Protein AF-A0A2S6F240-F1 (afdb_monomer)

Sequence (190 aa):
MEECEKKGVTESKSKNDDRAKIFTNCFATAAMTIDRLHGNTLDSVSVMQHLMESAEKIEKGNIKEIEQMLMTQAKALDYMFYETLNKLVGLEMIHHLQVFTDIALKAQNQSRKTLVALAELKHPKRTTFIKQQNNAVNQQVNNEDKPAIKNSEKNKKVANELLEQKESINIASEAIIHTNAKMEQHNERN

Mean predicted aligned error: 17.96 Å

Organism: Legionella pneumophila (NCBI:txid446)

Radius of gyration: 32.03 Å; Cα contacts (8 Å, |Δi|>4): 77; chains: 1; bounding box: 77×75×82 Å

Structure (mmCIF, N/CA/C/O backbone):
data_AF-A0A2S6F240-F1
#
_entry.id   AF-A0A2S6F240-F1
#
loop_
_atom_site.group_PDB
_atom_site.id
_atom_site.type_symbol
_atom_site.label_atom_id
_atom_site.label_alt_id
_atom_site.label_comp_id
_atom_site.label_asym_id
_atom_site.label_entity_id
_atom_site.label_seq_id
_atom_site.pdbx_PDB_ins_code
_atom_site.Cartn_x
_atom_site.Cartn_y
_atom_site.Cartn_z
_atom_site.occupancy
_atom_site.B_iso_or_equiv
_atom_site.auth_seq_id
_atom_site.auth_comp_id
_atom_site.auth_asym_id
_atom_site.auth_atom_id
_atom_site.pdbx_PDB_model_num
ATOM 1 N N . MET A 1 1 ? 36.138 14.548 38.090 1.00 56.38 1 MET A N 1
ATOM 2 C CA . MET A 1 1 ? 36.152 13.671 36.895 1.00 56.38 1 MET A CA 1
ATOM 3 C C . MET A 1 1 ? 35.004 12.668 36.915 1.00 56.38 1 MET A C 1
ATOM 5 O O . MET A 1 1 ? 34.332 12.552 35.903 1.00 56.38 1 MET A O 1
ATOM 9 N N . GLU A 1 2 ? 34.697 12.043 38.055 1.00 57.25 2 GLU A N 1
ATOM 10 C CA . GLU A 1 2 ? 33.656 11.001 38.178 1.00 57.25 2 GLU A CA 1
ATOM 11 C C . GLU A 1 2 ? 32.210 11.460 37.855 1.00 57.25 2 GLU A C 1
ATOM 13 O O . GLU A 1 2 ? 31.383 10.686 37.375 1.00 57.25 2 GL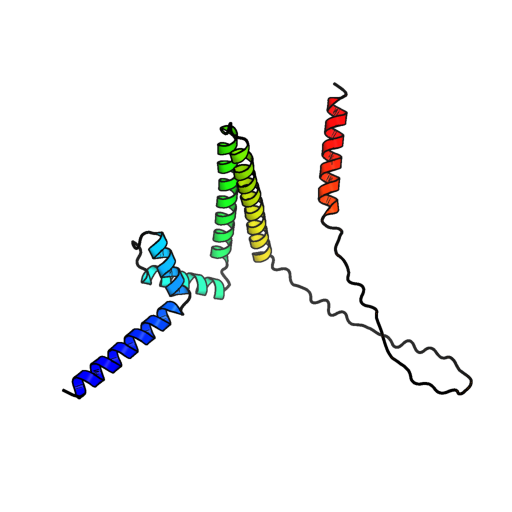U A O 1
ATOM 18 N N . GLU A 1 3 ? 31.891 12.743 38.053 1.00 54.00 3 GLU A N 1
ATOM 19 C CA . GLU A 1 3 ? 30.558 13.299 37.762 1.00 54.00 3 GLU A CA 1
ATOM 20 C C . GLU A 1 3 ? 30.336 13.607 36.264 1.00 54.00 3 GLU A C 1
ATOM 22 O O . GLU A 1 3 ? 29.207 13.535 35.776 1.00 54.00 3 GLU A O 1
ATOM 27 N N . CYS A 1 4 ? 31.410 13.876 35.505 1.00 52.28 4 CYS A N 1
ATOM 28 C CA . CYS A 1 4 ? 31.342 14.020 34.042 1.00 52.28 4 CYS A CA 1
ATOM 29 C C . CYS A 1 4 ? 31.107 12.670 33.350 1.00 52.28 4 CYS A C 1
ATOM 31 O O . CYS A 1 4 ? 30.332 12.601 32.398 1.00 52.28 4 CYS A O 1
ATOM 33 N N . GLU A 1 5 ? 31.719 11.588 33.841 1.00 56.03 5 GLU A N 1
ATOM 34 C CA . GLU A 1 5 ? 31.536 10.242 33.275 1.00 56.03 5 GLU A CA 1
ATOM 35 C C . GLU A 1 5 ? 30.123 9.698 33.522 1.00 56.03 5 GLU A C 1
ATOM 37 O O . GLU A 1 5 ? 29.496 9.170 32.602 1.00 56.03 5 GLU A O 1
ATOM 42 N N . LYS A 1 6 ? 29.554 9.901 34.721 1.00 57.16 6 LYS A N 1
ATOM 43 C CA . LYS A 1 6 ? 28.162 9.502 35.012 1.00 57.16 6 LYS A CA 1
ATOM 44 C C . LYS A 1 6 ? 27.137 10.262 34.161 1.00 57.16 6 LYS A C 1
ATOM 46 O O . LYS A 1 6 ? 26.148 9.663 33.729 1.00 57.16 6 LYS A O 1
ATOM 51 N N . LYS A 1 7 ? 27.376 11.546 33.863 1.00 57.25 7 LYS A N 1
ATOM 52 C CA . LYS A 1 7 ? 26.537 12.329 32.936 1.00 57.25 7 LYS A CA 1
ATOM 53 C C . LYS A 1 7 ? 26.644 11.815 3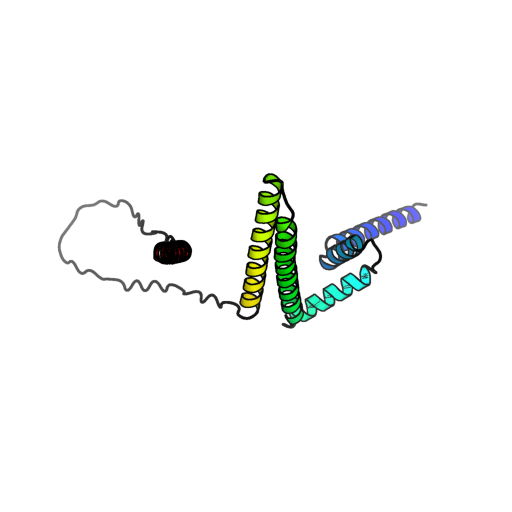1.493 1.00 57.25 7 LYS A C 1
ATOM 55 O O . LYS A 1 7 ? 25.620 11.593 30.859 1.00 57.25 7 LYS A O 1
ATOM 60 N N . GLY A 1 8 ? 27.847 11.496 31.007 1.00 57.59 8 GLY A N 1
ATOM 61 C CA . GLY A 1 8 ? 28.033 10.932 29.660 1.00 57.59 8 GLY A CA 1
ATOM 62 C C . GLY A 1 8 ? 27.387 9.548 29.457 1.00 57.59 8 GLY A C 1
ATOM 63 O O . GLY A 1 8 ? 26.817 9.257 28.400 1.00 57.59 8 GLY A O 1
ATOM 64 N N . VAL A 1 9 ? 27.408 8.693 30.483 1.00 63.88 9 VAL A N 1
ATOM 65 C CA . VAL A 1 9 ? 26.785 7.355 30.436 1.00 63.88 9 VAL A CA 1
ATOM 66 C C . VAL A 1 9 ? 25.253 7.425 30.502 1.00 63.88 9 VAL A C 1
ATOM 68 O O . VAL A 1 9 ? 24.566 6.663 29.825 1.00 63.88 9 VAL A O 1
ATOM 71 N N . THR A 1 10 ? 24.690 8.349 31.280 1.00 62.69 10 THR A N 1
ATOM 72 C CA . THR A 1 10 ? 23.228 8.523 31.369 1.00 62.69 10 THR A CA 1
ATOM 73 C C . THR A 1 10 ? 22.646 9.155 30.103 1.00 62.69 10 THR A C 1
ATOM 75 O O . THR A 1 10 ? 21.618 8.695 29.604 1.00 62.69 10 THR A O 1
ATOM 78 N N . GLU A 1 11 ? 23.343 10.124 29.511 1.00 62.84 11 GLU A N 1
ATOM 79 C CA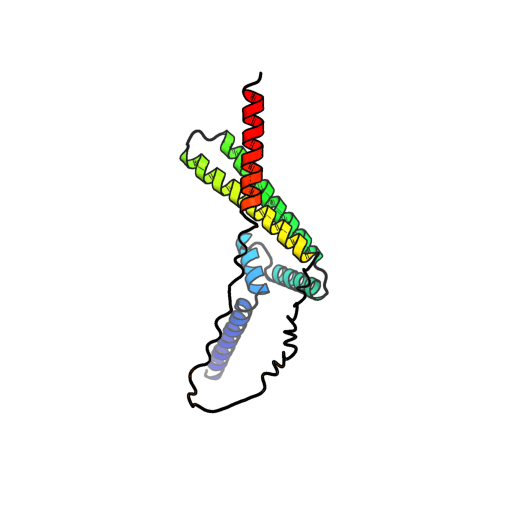 . GLU A 1 11 ? 22.917 10.785 28.276 1.00 62.84 11 GLU A CA 1
ATOM 80 C C . GLU A 1 11 ? 22.989 9.854 27.049 1.00 62.84 11 GLU A C 1
ATOM 82 O O . GLU A 1 11 ? 22.095 9.860 26.202 1.00 62.84 11 GLU A O 1
ATOM 87 N N . SER A 1 12 ? 24.008 8.990 26.963 1.00 63.72 12 SER A N 1
ATOM 88 C CA . SER A 1 12 ? 24.109 7.977 25.897 1.00 63.72 12 SER A CA 1
ATOM 89 C C . SER A 1 12 ? 23.046 6.880 26.014 1.00 63.72 12 SER A C 1
ATOM 91 O O . SER A 1 12 ? 22.496 6.441 25.002 1.00 63.72 12 SER A O 1
ATOM 93 N N . LYS A 1 13 ? 22.695 6.473 27.240 1.00 64.31 13 LYS A N 1
ATOM 94 C CA . LYS A 1 13 ? 21.626 5.497 27.484 1.00 64.31 13 LYS A CA 1
ATOM 95 C C . LYS A 1 13 ? 20.241 6.058 27.133 1.00 64.31 13 LYS A C 1
ATOM 97 O O . LYS A 1 13 ? 19.461 5.339 26.518 1.00 64.31 13 LYS A O 1
ATOM 102 N N . SER A 1 14 ? 19.976 7.335 27.430 1.00 66.06 14 SER A N 1
ATOM 103 C CA . SER A 1 14 ? 18.747 8.034 27.007 1.00 66.06 14 SER A CA 1
ATOM 104 C C . SER A 1 14 ? 18.634 8.113 25.484 1.00 66.06 14 SER A C 1
ATOM 106 O O . SER A 1 14 ? 17.627 7.704 24.921 1.00 66.06 14 SER A O 1
ATOM 108 N N . LYS A 1 15 ? 19.706 8.529 24.793 1.00 64.56 15 LYS A N 1
ATOM 109 C CA . LYS A 1 15 ? 19.734 8.615 23.320 1.00 64.56 15 LYS A CA 1
ATOM 110 C C . LYS A 1 15 ? 19.478 7.266 22.640 1.00 64.56 15 LYS A C 1
ATOM 112 O O . LYS A 1 15 ? 18.873 7.218 21.569 1.00 64.56 15 LYS A O 1
ATOM 117 N N . ASN A 1 16 ? 19.937 6.169 23.244 1.00 67.06 16 ASN A N 1
ATOM 118 C CA . ASN A 1 16 ? 19.683 4.821 22.738 1.00 67.06 16 ASN A CA 1
ATOM 119 C C . ASN A 1 16 ? 18.228 4.373 22.956 1.00 67.06 16 ASN A C 1
ATOM 121 O O . ASN A 1 16 ? 17.668 3.731 22.069 1.00 67.06 16 ASN A O 1
ATOM 125 N N . ASP A 1 17 ? 17.612 4.731 24.085 1.00 72.06 17 ASP A N 1
ATOM 126 C CA . ASP A 1 17 ? 16.192 4.463 24.359 1.00 72.06 17 ASP A CA 1
ATOM 127 C C . ASP A 1 17 ? 15.271 5.263 23.422 1.00 72.06 17 ASP A C 1
ATOM 129 O O . ASP A 1 17 ? 14.350 4.713 22.817 1.00 72.06 17 ASP A O 1
ATOM 133 N N . ASP A 1 18 ? 15.588 6.539 23.199 1.00 71.69 18 ASP A N 1
ATOM 134 C CA . ASP A 1 18 ? 14.860 7.397 22.260 1.00 71.69 18 ASP A CA 1
ATOM 135 C C . ASP A 1 18 ? 14.967 6.870 20.821 1.00 71.69 18 ASP A C 1
ATOM 137 O O . ASP A 1 18 ? 13.975 6.806 20.092 1.00 71.69 18 ASP A O 1
ATOM 141 N N . ARG A 1 19 ? 16.150 6.383 20.420 1.00 71.38 19 ARG A N 1
ATOM 142 C CA . ARG A 1 19 ? 16.326 5.685 19.137 1.00 71.38 19 ARG A CA 1
ATOM 143 C C . ARG A 1 19 ? 15.490 4.410 19.048 1.00 71.38 19 ARG A C 1
ATOM 145 O O . ARG A 1 19 ? 14.870 4.174 18.014 1.00 71.38 19 ARG A O 1
ATOM 152 N N . ALA A 1 20 ? 15.450 3.595 20.099 1.00 74.56 20 ALA A N 1
ATOM 153 C CA . ALA A 1 20 ? 14.654 2.369 20.108 1.00 74.56 20 ALA A CA 1
ATOM 154 C C . ALA A 1 20 ? 13.149 2.660 19.962 1.00 74.56 20 ALA A C 1
ATOM 156 O O . ALA A 1 20 ? 12.455 1.971 19.213 1.00 74.56 20 ALA A O 1
ATOM 157 N N . LYS A 1 21 ? 12.647 3.721 20.604 1.00 76.44 21 LYS A N 1
ATOM 158 C CA . LYS A 1 21 ? 11.256 4.186 20.456 1.00 76.44 21 LYS A CA 1
ATOM 159 C C . LYS A 1 21 ? 10.929 4.615 19.027 1.00 76.44 21 LYS A C 1
ATOM 161 O O . LYS A 1 21 ? 9.864 4.282 18.518 1.00 76.44 21 LYS A O 1
ATOM 166 N N . ILE A 1 22 ? 11.856 5.292 18.352 1.00 76.06 22 ILE A N 1
ATOM 167 C CA . ILE A 1 22 ? 11.693 5.689 16.947 1.00 76.06 22 ILE A CA 1
ATOM 168 C C . ILE A 1 22 ? 11.576 4.456 16.036 1.00 76.06 22 ILE A C 1
ATOM 170 O O . ILE A 1 22 ? 10.672 4.396 15.211 1.00 76.06 22 ILE A O 1
ATOM 174 N N . PHE A 1 23 ? 12.422 3.438 16.213 1.00 78.19 23 PHE A N 1
ATOM 175 C CA . PHE A 1 23 ? 12.359 2.216 15.393 1.00 78.19 23 PHE A CA 1
ATOM 176 C C . PHE A 1 23 ? 11.181 1.292 15.725 1.00 78.19 23 PHE A C 1
ATOM 178 O O . PHE A 1 23 ? 10.790 0.473 14.899 1.00 78.19 23 PHE A O 1
ATOM 185 N N . THR A 1 24 ? 10.619 1.391 16.929 1.00 84.25 24 THR A N 1
ATOM 186 C CA . THR A 1 24 ? 9.443 0.599 17.329 1.00 84.25 24 THR A CA 1
ATOM 187 C C . THR A 1 24 ? 8.124 1.291 16.991 1.00 84.25 24 THR A C 1
ATOM 189 O O . THR A 1 24 ? 7.091 0.630 16.904 1.00 84.25 24 THR A O 1
ATOM 192 N N . ASN A 1 25 ? 8.140 2.603 16.744 1.00 91.19 25 ASN A N 1
ATOM 193 C CA . ASN A 1 25 ? 6.975 3.340 16.281 1.00 91.19 25 ASN A CA 1
ATOM 194 C C . ASN A 1 25 ? 6.736 3.096 14.777 1.00 91.19 25 ASN A C 1
ATOM 196 O O . ASN A 1 25 ? 7.600 3.353 13.930 1.00 91.19 25 ASN A O 1
ATOM 200 N N . CYS A 1 26 ? 5.541 2.604 14.435 1.00 92.00 26 CYS A N 1
ATOM 201 C CA . CYS A 1 26 ? 5.183 2.263 13.057 1.00 92.00 26 CYS A CA 1
ATOM 202 C C . CYS A 1 26 ? 5.146 3.487 12.127 1.00 92.00 26 CYS A C 1
ATOM 204 O O . CYS A 1 26 ? 5.581 3.381 10.981 1.00 92.00 26 CYS A O 1
ATOM 206 N N . PHE A 1 27 ? 4.701 4.650 12.616 1.00 94.75 27 PHE A N 1
ATOM 207 C CA . PHE A 1 27 ? 4.651 5.887 11.835 1.00 94.75 27 PHE A CA 1
ATOM 208 C C . PHE A 1 27 ? 6.046 6.432 11.554 1.00 94.75 27 PHE A C 1
ATOM 210 O O . PHE A 1 27 ? 6.331 6.814 10.423 1.00 94.75 27 PHE A O 1
ATOM 217 N N . ALA A 1 28 ? 6.934 6.410 12.548 1.00 92.56 28 ALA A N 1
ATOM 218 C CA . ALA A 1 28 ? 8.318 6.833 12.369 1.00 92.56 28 ALA A CA 1
ATOM 219 C C . ALA A 1 28 ? 9.049 5.943 11.351 1.00 92.56 28 ALA A C 1
ATOM 221 O O . ALA A 1 28 ? 9.691 6.445 10.429 1.00 92.56 28 ALA A O 1
ATOM 222 N N . THR A 1 29 ? 8.889 4.621 11.457 1.00 93.75 29 THR A N 1
ATOM 223 C CA . THR A 1 29 ? 9.495 3.670 10.509 1.00 93.75 29 THR A CA 1
ATOM 224 C C . THR A 1 29 ? 8.940 3.846 9.091 1.00 93.75 29 THR A C 1
ATOM 226 O O . THR A 1 29 ? 9.700 3.827 8.117 1.00 93.75 29 THR A O 1
ATOM 229 N N . ALA A 1 30 ? 7.626 4.056 8.954 1.00 94.69 30 ALA A N 1
ATOM 230 C CA . ALA A 1 30 ? 6.995 4.335 7.666 1.00 94.69 30 ALA A CA 1
ATOM 231 C C . ALA A 1 30 ? 7.501 5.654 7.065 1.00 94.69 30 ALA A C 1
ATOM 233 O O . ALA A 1 30 ? 7.887 5.677 5.898 1.00 94.69 30 ALA A O 1
ATOM 234 N N . ALA A 1 31 ? 7.581 6.719 7.863 1.00 95.31 31 ALA A N 1
ATOM 235 C CA . ALA A 1 31 ? 8.067 8.021 7.426 1.00 95.31 31 ALA A CA 1
ATOM 236 C C . ALA A 1 31 ? 9.519 7.967 6.935 1.00 95.31 31 ALA A C 1
ATOM 238 O O . ALA A 1 31 ? 9.799 8.419 5.829 1.00 95.31 31 ALA A O 1
ATOM 239 N N . MET A 1 32 ? 10.413 7.320 7.691 1.00 93.19 32 MET A N 1
ATOM 240 C CA . MET A 1 32 ? 11.807 7.116 7.279 1.00 93.19 32 MET A CA 1
ATOM 241 C C . MET A 1 32 ? 11.921 6.303 5.987 1.00 93.19 32 MET A C 1
ATOM 243 O O . MET A 1 32 ? 12.784 6.563 5.152 1.00 93.19 32 MET A O 1
ATOM 247 N N . THR A 1 33 ? 11.057 5.302 5.809 1.00 94.06 33 THR A N 1
ATOM 248 C CA . THR A 1 33 ? 11.040 4.495 4.584 1.00 94.06 33 THR A CA 1
ATOM 249 C C . THR A 1 33 ? 10.559 5.319 3.392 1.00 94.06 33 THR A C 1
ATOM 251 O O . THR A 1 33 ? 11.170 5.2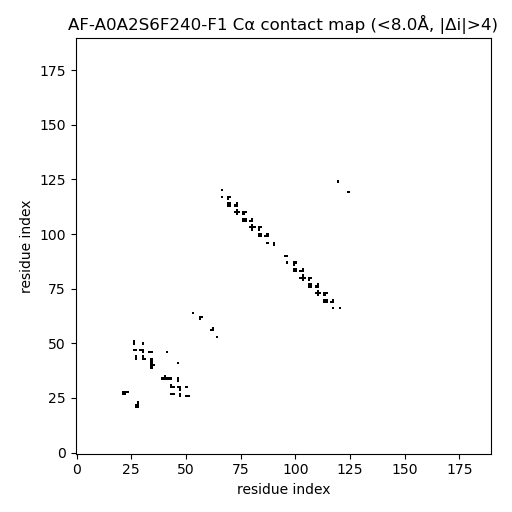54 2.328 1.00 94.06 33 THR A O 1
ATOM 254 N N . ILE A 1 34 ? 9.500 6.116 3.561 1.00 95.19 34 ILE A N 1
ATOM 255 C CA . ILE A 1 34 ? 8.975 7.012 2.523 1.00 95.19 34 ILE A CA 1
ATOM 256 C C . ILE A 1 34 ? 10.032 8.041 2.127 1.00 95.19 34 ILE A C 1
ATOM 258 O O . ILE A 1 34 ? 10.299 8.193 0.937 1.00 95.19 34 ILE A O 1
ATOM 262 N N . ASP A 1 35 ? 10.661 8.697 3.098 1.00 94.88 35 ASP A N 1
ATOM 263 C CA . ASP A 1 35 ? 11.737 9.658 2.858 1.00 94.88 35 ASP A CA 1
ATOM 264 C C . ASP A 1 35 ? 12.899 9.012 2.090 1.00 94.88 35 ASP A C 1
ATOM 266 O O . ASP A 1 35 ? 13.309 9.490 1.030 1.00 94.88 35 ASP A O 1
ATOM 270 N N . ARG A 1 36 ? 13.335 7.823 2.525 1.00 94.75 36 ARG A N 1
ATOM 271 C CA . ARG A 1 36 ? 14.372 7.051 1.832 1.00 94.75 36 ARG A CA 1
ATOM 272 C C . ARG A 1 36 ? 14.003 6.707 0.389 1.00 94.75 36 ARG A C 1
ATOM 274 O O . ARG A 1 36 ? 14.860 6.806 -0.487 1.00 94.75 36 ARG A O 1
ATOM 281 N N . LEU A 1 37 ? 12.760 6.302 0.125 1.00 94.31 37 LEU A N 1
ATOM 282 C CA . LEU A 1 37 ? 12.282 5.998 -1.231 1.00 94.31 37 LEU A CA 1
ATOM 283 C C . LEU A 1 37 ? 12.241 7.238 -2.137 1.00 94.31 37 LEU A C 1
ATOM 285 O O . LEU A 1 37 ? 12.351 7.096 -3.351 1.00 94.31 37 LEU A O 1
ATOM 289 N N . HIS A 1 38 ? 12.143 8.434 -1.555 1.00 93.69 38 HIS A N 1
ATOM 290 C CA . HIS A 1 38 ? 12.216 9.712 -2.268 1.00 93.69 38 HIS A CA 1
ATOM 291 C C . HIS A 1 38 ? 13.639 10.293 -2.329 1.00 93.69 38 HIS A C 1
ATOM 293 O O . HIS A 1 38 ? 13.826 11.405 -2.807 1.00 93.69 38 HIS A O 1
ATOM 299 N N . GLY A 1 39 ? 14.659 9.548 -1.889 1.00 94.44 39 GLY A N 1
ATOM 300 C CA . GLY A 1 39 ? 16.051 10.002 -1.929 1.00 94.44 39 GLY A CA 1
ATOM 301 C C . GLY A 1 39 ? 16.473 10.869 -0.738 1.00 94.44 39 GLY A C 1
ATOM 302 O O . GLY A 1 39 ? 17.423 11.635 -0.871 1.00 94.44 39 GLY A O 1
ATOM 303 N N . ASN A 1 40 ? 15.815 10.727 0.419 1.00 93.50 40 ASN A N 1
ATOM 304 C CA . ASN A 1 40 ? 16.056 11.496 1.650 1.00 93.50 40 ASN A CA 1
ATOM 305 C C . ASN A 1 40 ? 15.837 13.013 1.482 1.00 93.50 40 ASN A C 1
ATOM 307 O O . ASN A 1 40 ? 16.612 13.825 1.992 1.00 93.50 40 ASN A O 1
ATOM 311 N N . THR A 1 41 ? 14.837 13.402 0.688 1.00 93.69 41 THR A N 1
ATOM 312 C CA . THR A 1 41 ? 14.528 14.809 0.383 1.00 93.69 41 THR A CA 1
ATOM 313 C C . THR A 1 41 ? 13.329 15.348 1.159 1.00 93.69 41 THR A C 1
ATOM 315 O O . THR A 1 41 ? 12.969 16.512 0.984 1.00 93.69 41 THR A O 1
ATOM 318 N N . LEU A 1 42 ? 12.652 14.510 1.944 1.00 92.75 42 LEU A N 1
ATOM 319 C CA . LEU A 1 42 ? 11.440 14.863 2.672 1.00 92.75 42 LEU A CA 1
ATOM 320 C C . LEU A 1 42 ? 11.768 15.142 4.140 1.00 92.75 42 LEU A C 1
ATOM 322 O O . LEU A 1 42 ? 12.665 14.543 4.728 1.00 92.75 42 LEU A O 1
ATOM 326 N N . ASP A 1 43 ? 10.995 16.022 4.774 1.00 93.94 43 ASP A N 1
ATOM 327 C CA . ASP A 1 43 ? 11.040 16.124 6.229 1.00 93.94 43 ASP A CA 1
ATOM 328 C C . ASP A 1 43 ? 10.316 14.921 6.851 1.00 93.94 43 ASP A C 1
ATOM 330 O O . ASP A 1 43 ? 9.085 14.875 6.923 1.00 93.94 43 ASP A O 1
ATOM 334 N N . SER A 1 44 ? 11.096 13.938 7.304 1.00 90.88 44 SER A N 1
ATOM 335 C CA . SER A 1 44 ? 10.602 12.718 7.951 1.00 90.88 44 SER A CA 1
ATOM 336 C C . SER A 1 44 ? 9.663 12.999 9.137 1.00 90.88 44 SER A C 1
ATOM 338 O O . SER A 1 44 ? 8.738 12.221 9.375 1.00 90.88 44 SER A O 1
ATOM 340 N N . VAL A 1 45 ? 9.852 14.106 9.869 1.00 92.31 45 VAL A N 1
ATOM 341 C CA . VAL A 1 45 ? 8.970 14.467 10.994 1.00 92.31 45 VAL A CA 1
ATOM 342 C C . VAL A 1 45 ? 7.596 14.896 10.481 1.00 92.31 45 VAL A C 1
ATOM 344 O O . VAL A 1 45 ? 6.583 14.389 10.964 1.00 92.31 45 VAL A O 1
ATOM 347 N N . SER A 1 46 ? 7.550 15.751 9.456 1.00 94.81 46 SER A N 1
ATOM 348 C CA . SER A 1 46 ? 6.299 16.135 8.787 1.00 94.81 46 SER A CA 1
ATOM 349 C C . SER A 1 46 ? 5.573 14.935 8.174 1.00 94.81 46 SER A C 1
ATOM 351 O O . SER A 1 46 ? 4.359 14.803 8.325 1.00 94.81 46 SER A O 1
ATOM 353 N N . VAL A 1 47 ? 6.299 14.012 7.529 1.00 95.50 47 VAL A N 1
ATOM 354 C CA . VAL A 1 47 ? 5.697 12.783 6.977 1.00 95.50 47 VAL A CA 1
ATOM 355 C C . VAL A 1 47 ? 5.065 11.943 8.089 1.00 95.50 47 VAL A C 1
ATOM 357 O O . VAL A 1 47 ? 3.921 11.512 7.957 1.00 95.50 47 VAL A O 1
ATOM 360 N N . MET A 1 48 ? 5.774 11.738 9.202 1.00 95.06 48 MET A N 1
ATOM 361 C CA . MET A 1 48 ? 5.246 11.007 10.356 1.00 95.06 48 MET A CA 1
ATOM 362 C C . MET A 1 48 ? 3.973 11.662 10.909 1.00 95.06 48 MET A C 1
ATOM 364 O O . MET A 1 48 ? 2.996 10.960 11.170 1.00 95.06 48 MET A O 1
ATOM 368 N N . GLN A 1 49 ? 3.963 12.992 11.037 1.00 95.38 49 GLN A N 1
ATOM 369 C CA . GLN A 1 49 ? 2.809 13.749 11.519 1.00 95.38 49 GLN A CA 1
ATOM 370 C C . GLN A 1 49 ? 1.585 13.560 10.608 1.00 95.38 49 GLN A C 1
ATOM 372 O O . GLN A 1 49 ? 0.496 13.263 11.095 1.00 95.38 49 GLN A O 1
ATOM 377 N N . HIS A 1 50 ? 1.759 13.633 9.287 1.00 96.06 50 HIS A N 1
ATOM 378 C CA . HIS A 1 50 ? 0.664 13.389 8.343 1.00 96.06 50 HIS A CA 1
ATOM 379 C C . HIS A 1 50 ? 0.128 11.953 8.394 1.00 96.06 50 HIS A C 1
ATOM 381 O O . HIS A 1 50 ? -1.080 11.742 8.272 1.00 96.06 50 HIS A O 1
ATOM 387 N N . LEU A 1 51 ? 0.995 10.957 8.612 1.00 95.50 51 LEU A N 1
ATOM 388 C CA . LEU A 1 51 ? 0.557 9.571 8.795 1.00 95.50 51 LEU A CA 1
ATOM 389 C C . LEU A 1 51 ? -0.257 9.393 10.087 1.00 95.50 51 LEU A C 1
ATOM 391 O O . LEU A 1 51 ? -1.257 8.675 10.080 1.00 95.50 51 LEU A O 1
ATOM 395 N N . MET A 1 52 ? 0.133 10.064 11.175 1.00 95.25 52 MET A N 1
ATOM 396 C CA . MET A 1 52 ? -0.638 10.079 12.423 1.00 95.25 52 MET A CA 1
ATOM 397 C C . MET A 1 52 ? -2.012 10.734 12.227 1.00 95.25 52 MET A C 1
ATOM 399 O O . MET A 1 52 ? -3.026 10.158 12.611 1.00 95.25 52 MET A O 1
ATOM 403 N N . GLU A 1 53 ? -2.072 11.884 11.551 1.00 95.81 53 GLU A N 1
ATOM 404 C CA . GLU A 1 53 ? -3.332 12.571 11.231 1.00 95.81 53 GLU A CA 1
ATOM 405 C C . GLU A 1 53 ? -4.269 11.717 10.365 1.00 95.81 53 GLU A C 1
ATOM 407 O O . GLU A 1 53 ? -5.488 11.733 10.552 1.00 95.81 53 GLU A O 1
ATOM 412 N N . SER A 1 54 ? -3.715 10.974 9.404 1.00 94.88 54 SER A N 1
ATOM 413 C CA . SER A 1 54 ? -4.461 10.010 8.589 1.00 94.88 54 SER A CA 1
ATOM 414 C C . SER A 1 54 ? -5.040 8.882 9.451 1.00 94.88 54 SER A C 1
ATOM 416 O O . SER A 1 54 ? -6.242 8.603 9.393 1.00 94.88 54 SER A O 1
ATOM 418 N N . ALA A 1 55 ? -4.228 8.298 10.338 1.00 94.81 55 ALA A N 1
ATOM 419 C CA . ALA A 1 55 ? -4.673 7.256 11.260 1.00 94.81 55 ALA A CA 1
ATOM 420 C C . ALA A 1 55 ? -5.782 7.740 12.208 1.00 94.81 55 ALA A C 1
ATOM 422 O O . ALA A 1 55 ? -6.777 7.039 12.391 1.00 94.81 55 ALA A O 1
ATOM 423 N N . GLU A 1 56 ? -5.679 8.961 12.737 1.00 96.25 56 GLU A N 1
ATOM 424 C CA . GLU A 1 56 ? -6.734 9.553 13.567 1.00 96.25 56 GLU A CA 1
ATOM 425 C C . GLU A 1 56 ? -8.057 9.733 12.808 1.00 96.25 56 GLU A C 1
ATOM 427 O O . GLU A 1 56 ? -9.136 9.557 13.378 1.00 96.25 56 GLU A O 1
ATOM 432 N N . LYS A 1 57 ? -8.014 10.108 11.521 1.00 95.00 57 LYS A N 1
ATOM 433 C CA . LYS A 1 57 ? -9.230 10.215 10.692 1.00 95.00 57 LYS A CA 1
ATOM 434 C C . LYS A 1 57 ? -9.899 8.852 10.539 1.00 95.00 57 LYS A C 1
ATOM 436 O O . LYS A 1 57 ? -11.124 8.772 10.644 1.00 95.00 57 LYS A O 1
ATOM 441 N N . ILE A 1 58 ? -9.107 7.803 10.331 1.00 93.75 58 ILE A N 1
ATOM 442 C CA . ILE A 1 58 ? -9.593 6.424 10.215 1.00 93.75 58 ILE A CA 1
ATOM 443 C C . ILE A 1 58 ? -10.215 5.965 11.537 1.00 93.75 58 ILE A C 1
ATOM 445 O O . ILE A 1 58 ? -11.311 5.407 11.524 1.00 93.75 58 ILE A O 1
ATOM 449 N N . GLU A 1 59 ? -9.578 6.258 12.674 1.00 93.06 59 GLU A N 1
ATOM 450 C CA . GLU A 1 59 ? -10.120 5.964 14.009 1.00 93.06 59 GLU A CA 1
ATOM 451 C C . GLU A 1 59 ? -11.472 6.659 14.244 1.00 93.06 59 GLU A C 1
ATOM 453 O O . GLU A 1 59 ? -12.404 6.063 14.781 1.00 93.06 59 GLU A O 1
ATOM 458 N N . LYS A 1 60 ? -11.627 7.890 13.739 1.00 95.19 60 LYS A N 1
ATOM 459 C CA . LYS A 1 60 ? -12.890 8.654 13.753 1.00 95.19 60 LYS A CA 1
ATOM 460 C C . LYS A 1 60 ? -13.924 8.156 12.724 1.00 95.19 60 LYS A C 1
ATOM 462 O O . LYS A 1 60 ? -14.976 8.774 12.567 1.00 95.19 60 LYS A O 1
ATOM 467 N N . GLY A 1 61 ? -13.646 7.062 12.011 1.00 92.50 61 GLY A N 1
ATOM 468 C CA . GLY A 1 61 ? -14.542 6.440 11.032 1.00 92.50 61 GLY A CA 1
ATOM 469 C C . GLY A 1 61 ? -14.485 7.040 9.623 1.00 92.50 61 GLY A C 1
ATOM 470 O O . GLY A 1 61 ? -15.255 6.632 8.754 1.00 92.50 61 GLY A O 1
ATOM 471 N N . ASN A 1 62 ? -13.583 7.989 9.355 1.00 94.44 62 ASN A N 1
ATOM 472 C CA . ASN A 1 62 ? -13.386 8.531 8.014 1.00 94.44 62 ASN A CA 1
ATOM 473 C C . ASN A 1 62 ? -12.420 7.647 7.214 1.00 94.44 62 ASN A C 1
ATOM 475 O O . ASN A 1 62 ? -11.204 7.804 7.274 1.00 94.44 62 ASN A O 1
ATOM 479 N N . ILE A 1 63 ? -12.989 6.744 6.418 1.00 94.12 63 ILE A N 1
ATOM 480 C CA . ILE A 1 63 ? -12.246 5.805 5.565 1.00 94.12 63 ILE A CA 1
ATOM 481 C C . ILE A 1 63 ? -11.995 6.322 4.141 1.00 94.12 63 ILE A C 1
ATOM 483 O O . ILE A 1 63 ? -11.470 5.583 3.310 1.00 94.12 63 ILE A O 1
ATOM 487 N N . LYS A 1 64 ? -12.351 7.577 3.835 1.00 95.38 64 LYS A N 1
ATOM 488 C CA . LYS A 1 64 ? -12.285 8.128 2.470 1.00 95.38 64 LYS A CA 1
ATOM 489 C C . LYS A 1 64 ? -10.879 8.051 1.874 1.00 95.38 64 LYS A C 1
ATOM 491 O O . LYS A 1 64 ? -10.724 7.770 0.690 1.00 95.38 64 LYS A O 1
ATOM 496 N N . GLU A 1 65 ? -9.862 8.279 2.698 1.00 94.56 65 GLU A N 1
ATOM 497 C CA . GLU A 1 65 ? -8.463 8.185 2.279 1.00 94.56 65 GLU A CA 1
ATOM 498 C C . GLU A 1 65 ? -8.090 6.753 1.861 1.00 94.56 65 GLU A C 1
ATOM 500 O O . GLU A 1 65 ? -7.477 6.557 0.814 1.00 94.56 65 GLU A O 1
ATOM 505 N N . ILE A 1 66 ? -8.556 5.741 2.603 1.00 95.50 66 ILE A N 1
ATOM 506 C CA . ILE A 1 66 ? -8.363 4.324 2.258 1.00 95.50 66 ILE A CA 1
ATOM 507 C C . ILE A 1 66 ? -9.115 3.984 0.963 1.00 95.50 66 ILE A C 1
ATOM 509 O O . ILE A 1 66 ? -8.566 3.304 0.097 1.00 95.50 66 ILE A O 1
ATOM 513 N N . GLU A 1 67 ? -10.346 4.480 0.791 1.00 95.88 67 GLU A N 1
ATOM 514 C CA . GLU A 1 67 ? -11.115 4.276 -0.444 1.00 95.88 67 GLU A CA 1
ATOM 515 C C . GLU A 1 67 ? -10.373 4.829 -1.671 1.00 95.88 67 GLU A C 1
ATOM 517 O O . GLU A 1 67 ? -10.257 4.159 -2.700 1.00 95.88 67 GLU A O 1
ATOM 522 N N . GLN A 1 68 ? -9.843 6.049 -1.550 1.00 96.81 68 GLN A N 1
ATOM 523 C CA . GLN A 1 68 ? -9.069 6.712 -2.598 1.00 96.81 68 GLN A CA 1
ATOM 524 C C . GLN A 1 68 ? -7.748 5.984 -2.872 1.00 96.81 68 GLN A C 1
ATOM 526 O O . GLN A 1 68 ? -7.379 5.796 -4.036 1.00 96.81 68 GLN A O 1
ATOM 531 N N . MET A 1 69 ? -7.063 5.516 -1.828 1.00 97.06 69 MET A N 1
ATOM 532 C CA . MET A 1 69 ? -5.840 4.723 -1.951 1.00 97.06 69 MET A CA 1
ATOM 533 C C . MET A 1 69 ? -6.101 3.415 -2.710 1.00 97.06 69 MET A C 1
ATOM 535 O O . MET A 1 69 ? -5.415 3.127 -3.688 1.00 97.06 69 MET A O 1
ATOM 539 N N . LEU A 1 70 ? -7.116 2.637 -2.325 1.00 97.62 70 LEU A N 1
ATOM 540 C CA . LEU A 1 70 ? -7.429 1.373 -3.000 1.00 97.62 70 LEU A CA 1
ATOM 541 C C . LEU A 1 70 ? -7.865 1.598 -4.455 1.00 97.62 70 LEU A C 1
ATOM 543 O O . LEU A 1 70 ? -7.445 0.861 -5.346 1.00 97.62 70 LEU A O 1
ATOM 547 N N . MET A 1 71 ? -8.650 2.645 -4.726 1.00 98.00 71 MET A N 1
ATOM 548 C CA . MET A 1 71 ? -9.036 3.004 -6.095 1.00 98.00 71 MET A CA 1
ATOM 549 C C . MET A 1 71 ? -7.819 3.354 -6.964 1.00 98.00 71 MET A C 1
ATOM 551 O O . MET A 1 71 ? -7.688 2.859 -8.085 1.00 98.00 71 MET A O 1
ATOM 555 N N . THR A 1 72 ? -6.907 4.186 -6.455 1.00 97.88 72 THR A N 1
ATOM 556 C CA . THR A 1 72 ? -5.700 4.588 -7.196 1.00 97.88 72 THR A CA 1
ATOM 557 C C . THR A 1 72 ? -4.737 3.418 -7.404 1.00 97.88 72 THR A C 1
ATOM 559 O O . THR A 1 72 ? -4.220 3.254 -8.508 1.00 97.88 72 THR A O 1
ATOM 562 N N . GLN A 1 73 ? -4.569 2.535 -6.414 1.00 97.94 73 GLN A N 1
ATOM 563 C CA . GLN A 1 73 ? -3.796 1.295 -6.555 1.00 97.94 73 GLN A CA 1
ATOM 564 C C . GLN A 1 73 ? -4.398 0.349 -7.603 1.00 97.94 73 GLN A C 1
ATOM 566 O O . GLN A 1 73 ? -3.672 -0.167 -8.454 1.00 97.94 73 GLN A O 1
ATOM 571 N N . ALA A 1 74 ? -5.721 0.149 -7.591 1.00 98.00 74 ALA A N 1
ATOM 572 C CA . ALA A 1 74 ? -6.404 -0.666 -8.595 1.00 98.00 74 ALA A CA 1
ATOM 573 C C . ALA A 1 74 ? -6.193 -0.109 -10.011 1.00 98.00 74 ALA A C 1
ATOM 575 O O . ALA A 1 74 ? -5.936 -0.875 -10.942 1.00 98.00 74 ALA A O 1
ATOM 576 N N . LYS A 1 75 ? -6.237 1.222 -10.163 1.00 97.88 75 LYS A N 1
ATOM 577 C CA . LYS A 1 75 ? -5.960 1.902 -11.433 1.00 97.88 75 LYS A CA 1
ATOM 578 C C . LYS A 1 75 ? -4.505 1.809 -11.879 1.00 97.88 75 LYS A C 1
ATOM 580 O O . LYS A 1 75 ? -4.269 1.598 -13.063 1.00 97.88 75 LYS A O 1
ATOM 585 N N . ALA A 1 76 ? -3.542 1.909 -10.968 1.00 98.06 76 ALA A N 1
ATOM 586 C CA . ALA A 1 76 ? -2.132 1.723 -11.303 1.00 98.06 76 ALA A CA 1
ATOM 587 C C . ALA A 1 76 ? -1.848 0.294 -11.802 1.00 98.06 76 ALA A C 1
ATOM 589 O O . ALA A 1 76 ? -1.121 0.110 -12.775 1.00 98.06 76 ALA A O 1
ATOM 590 N N . LEU A 1 77 ? -2.467 -0.716 -11.181 1.00 98.00 77 LEU A N 1
ATOM 591 C CA . LEU A 1 77 ? -2.360 -2.116 -11.607 1.00 98.00 77 LEU A CA 1
ATOM 592 C C . LEU A 1 77 ? -3.046 -2.374 -12.960 1.00 98.00 77 LEU A C 1
ATOM 594 O O . LEU A 1 77 ? -2.507 -3.104 -13.787 1.00 98.00 77 LEU A O 1
ATOM 598 N N . ASP A 1 78 ? -4.202 -1.752 -13.202 1.00 96.81 78 ASP A N 1
ATOM 599 C CA . ASP A 1 78 ? -4.894 -1.783 -14.501 1.00 96.81 78 ASP A CA 1
ATOM 600 C C . ASP A 1 78 ? -4.024 -1.150 -15.601 1.00 96.81 78 ASP A C 1
ATOM 602 O O . ASP A 1 78 ? -3.811 -1.733 -16.661 1.00 96.81 78 ASP A O 1
ATOM 606 N N . TYR A 1 79 ? -3.404 -0.003 -15.313 1.00 97.06 79 TYR A N 1
ATOM 607 C CA . TYR A 1 79 ? -2.439 0.619 -16.217 1.00 97.06 79 TYR A CA 1
ATOM 608 C C . TYR A 1 79 ? -1.219 -0.277 -16.473 1.00 97.06 79 TYR A C 1
ATOM 610 O O . TYR A 1 79 ? -0.816 -0.447 -17.619 1.00 97.06 79 TYR A O 1
ATOM 618 N N . MET A 1 80 ? -0.658 -0.902 -15.433 1.00 96.12 80 MET A N 1
ATOM 619 C CA . MET A 1 80 ? 0.463 -1.837 -15.568 1.00 96.12 80 MET A CA 1
ATOM 620 C C . MET A 1 80 ? 0.115 -3.022 -16.480 1.00 96.12 80 MET A C 1
ATOM 622 O O . MET A 1 80 ? 0.971 -3.470 -17.244 1.00 96.12 80 MET A O 1
ATOM 626 N N . PHE A 1 81 ? -1.128 -3.510 -16.440 1.00 96.00 81 PHE A N 1
ATOM 627 C CA . PHE A 1 81 ? -1.619 -4.526 -17.369 1.00 96.00 81 PHE A CA 1
ATOM 628 C C . PHE A 1 81 ? -1.578 -4.029 -18.822 1.00 96.00 81 PHE A C 1
ATOM 630 O O . PHE A 1 81 ? -0.936 -4.675 -19.652 1.00 96.00 81 PHE A O 1
ATOM 637 N N . TYR A 1 82 ? -2.178 -2.871 -19.122 1.00 94.88 82 TYR A N 1
ATOM 638 C CA . TYR A 1 82 ? -2.168 -2.306 -20.480 1.00 94.88 82 TYR A CA 1
ATOM 639 C C . TYR A 1 82 ? -0.757 -2.001 -20.982 1.00 94.88 82 TYR A C 1
ATOM 641 O O . TYR A 1 82 ? -0.408 -2.352 -22.106 1.00 94.88 82 TYR A O 1
ATOM 649 N N . GLU A 1 83 ? 0.080 -1.407 -20.137 1.00 93.94 83 GLU A N 1
ATOM 650 C CA . GLU A 1 83 ? 1.475 -1.103 -20.454 1.00 93.94 83 GLU A CA 1
ATOM 651 C C . GLU A 1 83 ? 2.275 -2.375 -20.764 1.00 93.94 83 GLU A C 1
ATOM 653 O O . GLU A 1 83 ? 3.128 -2.392 -21.652 1.00 93.94 83 GLU A O 1
ATOM 658 N N . THR A 1 84 ? 1.983 -3.470 -20.059 1.00 92.75 84 THR A N 1
ATOM 659 C CA . THR A 1 84 ? 2.610 -4.762 -20.332 1.00 92.75 84 THR A CA 1
ATOM 660 C C . THR A 1 84 ? 2.124 -5.342 -21.659 1.00 92.75 84 THR A C 1
ATOM 662 O O . THR A 1 84 ? 2.953 -5.752 -22.465 1.00 92.75 84 THR A O 1
ATOM 665 N N . LEU A 1 85 ? 0.816 -5.310 -21.942 1.00 91.38 85 LEU A N 1
ATOM 666 C CA . LEU A 1 85 ? 0.268 -5.749 -23.232 1.00 91.38 85 LEU A CA 1
ATOM 667 C C . LEU A 1 85 ? 0.828 -4.954 -24.415 1.00 91.38 85 LEU A C 1
ATOM 669 O O . LEU A 1 85 ? 1.176 -5.547 -25.432 1.00 91.38 85 LEU A O 1
ATOM 673 N N . ASN A 1 86 ? 0.984 -3.638 -24.273 1.00 90.12 86 ASN A N 1
ATOM 674 C CA . ASN A 1 86 ? 1.599 -2.801 -25.303 1.00 90.12 86 ASN A CA 1
ATOM 675 C C . ASN A 1 86 ? 3.035 -3.244 -25.608 1.00 90.12 86 ASN A C 1
ATOM 677 O O . ASN A 1 86 ? 3.439 -3.280 -26.768 1.00 90.12 86 ASN A O 1
ATOM 681 N N . LYS A 1 87 ? 3.796 -3.644 -24.581 1.00 88.50 87 LYS A N 1
ATOM 682 C CA . LYS A 1 87 ? 5.145 -4.197 -24.757 1.00 88.50 87 LYS A CA 1
ATOM 683 C C . LYS A 1 87 ? 5.133 -5.556 -25.453 1.00 88.50 87 LYS A C 1
ATOM 685 O O . LYS A 1 87 ? 6.045 -5.808 -26.232 1.00 88.50 87 LYS A O 1
ATOM 690 N N . LEU A 1 88 ? 4.118 -6.401 -25.229 1.00 86.69 88 LEU A N 1
ATOM 691 C CA . LEU A 1 88 ? 4.007 -7.708 -25.896 1.00 86.69 88 LEU A CA 1
ATOM 692 C C . LEU A 1 88 ? 3.926 -7.595 -27.420 1.00 86.69 88 LEU A C 1
ATOM 694 O O . LEU A 1 88 ? 4.512 -8.427 -28.105 1.00 86.69 88 LEU A O 1
ATOM 698 N N . VAL A 1 89 ? 3.222 -6.586 -27.945 1.00 82.38 89 VAL A N 1
ATOM 699 C CA . VAL A 1 89 ? 2.993 -6.421 -29.395 1.00 82.38 89 VAL A CA 1
ATOM 700 C C . VAL A 1 89 ? 4.308 -6.277 -30.180 1.00 82.38 89 VAL A C 1
ATOM 702 O O . VAL A 1 89 ? 4.345 -6.593 -31.365 1.00 82.38 89 VAL A O 1
ATOM 705 N N . GLY A 1 90 ? 5.397 -5.852 -29.527 1.00 79.12 90 GLY A N 1
ATOM 706 C CA . GLY A 1 90 ? 6.721 -5.691 -30.137 1.00 79.12 90 GLY A CA 1
ATOM 707 C C . GLY A 1 90 ? 7.734 -6.803 -29.837 1.00 79.12 90 GLY A C 1
ATOM 708 O O . GLY A 1 90 ? 8.912 -6.620 -30.135 1.00 79.12 90 GLY A O 1
ATOM 709 N N . LEU A 1 91 ? 7.339 -7.916 -29.205 1.00 83.19 91 LEU A N 1
ATOM 710 C CA . LEU A 1 91 ? 8.275 -8.983 -28.828 1.00 83.19 91 LEU A CA 1
ATOM 711 C C . LEU A 1 91 ? 8.341 -10.094 -29.879 1.00 83.19 91 LEU A C 1
ATOM 713 O O . LEU A 1 91 ? 7.368 -10.803 -30.112 1.00 83.19 91 LEU A O 1
ATOM 717 N N . GLU A 1 92 ? 9.535 -10.318 -30.424 1.00 73.12 92 GLU A N 1
ATOM 718 C CA . GLU A 1 92 ? 9.818 -11.431 -31.346 1.00 73.12 92 GLU A CA 1
ATOM 719 C C . GLU A 1 92 ? 10.279 -12.707 -30.612 1.00 73.12 92 GLU A C 1
ATOM 721 O O . GLU A 1 92 ? 10.209 -13.814 -31.144 1.00 73.12 92 GLU A O 1
ATOM 726 N N . MET A 1 93 ? 10.735 -12.579 -29.360 1.00 74.56 93 MET A N 1
ATOM 727 C CA . MET A 1 93 ? 11.258 -13.695 -28.566 1.00 74.56 93 MET A CA 1
ATOM 728 C C . MET A 1 93 ? 10.196 -14.323 -27.649 1.00 74.56 93 MET A C 1
ATOM 730 O O . MET A 1 93 ? 9.713 -13.692 -26.705 1.00 74.56 93 MET A O 1
ATOM 734 N N . ILE A 1 94 ? 9.9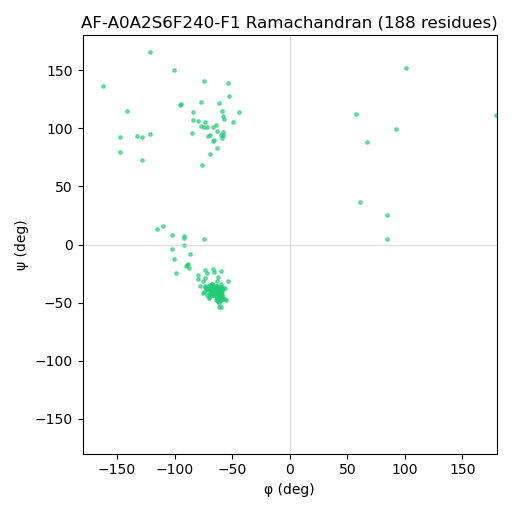35 -15.620 -27.848 1.00 74.94 94 ILE A N 1
ATOM 735 C CA . ILE A 1 94 ? 8.923 -16.418 -27.123 1.00 74.94 94 ILE A CA 1
ATOM 736 C C . ILE A 1 94 ? 9.115 -16.395 -25.594 1.00 74.94 94 ILE A C 1
ATOM 738 O O . ILE A 1 94 ? 8.140 -16.333 -24.848 1.00 74.94 94 ILE A O 1
ATOM 742 N N . HIS A 1 95 ? 10.355 -16.407 -25.095 1.00 77.88 95 HIS A N 1
ATOM 743 C CA . HIS A 1 95 ? 10.610 -16.397 -23.647 1.00 77.88 95 HIS A CA 1
ATOM 744 C C . HIS A 1 95 ? 10.127 -15.099 -22.973 1.00 77.88 95 HIS A C 1
ATOM 746 O O . HIS A 1 95 ? 9.543 -15.127 -21.890 1.00 77.88 95 HIS A O 1
ATOM 752 N N . HIS A 1 96 ? 10.319 -13.949 -23.624 1.00 80.88 96 HIS A N 1
ATOM 753 C CA . HIS A 1 96 ? 9.841 -12.673 -23.091 1.00 80.88 96 HIS A CA 1
ATOM 754 C C . HIS A 1 96 ? 8.314 -12.599 -23.133 1.00 80.88 96 HIS A C 1
ATOM 756 O O . HIS A 1 96 ? 7.709 -12.085 -22.194 1.00 80.88 96 HIS A O 1
ATOM 762 N N . LEU A 1 97 ? 7.689 -13.187 -24.158 1.00 86.12 97 LEU A N 1
ATOM 763 C CA . LEU A 1 97 ? 6.236 -13.266 -24.267 1.00 86.12 97 LEU A CA 1
ATOM 764 C C . LEU A 1 97 ? 5.605 -13.918 -23.028 1.00 86.12 97 LEU A C 1
ATOM 766 O O . LEU A 1 97 ? 4.674 -13.352 -22.460 1.00 86.12 97 LEU A O 1
ATOM 770 N N . GLN A 1 98 ? 6.133 -15.058 -22.567 1.00 89.44 98 GLN A N 1
ATOM 771 C CA . GLN A 1 98 ? 5.619 -15.743 -21.372 1.00 89.44 98 GLN A CA 1
ATOM 772 C C . GLN A 1 98 ? 5.755 -14.881 -20.111 1.00 89.44 98 GLN A C 1
ATOM 774 O O . GLN A 1 98 ? 4.774 -14.677 -19.399 1.00 89.44 98 GLN A O 1
ATOM 779 N N . VAL A 1 99 ? 6.938 -14.305 -19.871 1.00 91.25 99 VAL A N 1
ATOM 780 C CA . VAL A 1 99 ? 7.194 -13.475 -18.681 1.00 91.25 99 VAL A CA 1
ATOM 781 C C . VAL A 1 99 ? 6.276 -12.255 -18.642 1.00 91.25 99 VAL A C 1
ATOM 783 O O . VAL A 1 99 ? 5.667 -11.970 -17.610 1.00 91.25 99 VAL A O 1
ATOM 786 N N . PHE A 1 100 ? 6.149 -11.528 -19.752 1.00 90.94 100 PHE A N 1
ATOM 787 C CA . PHE A 1 100 ? 5.289 -10.351 -19.779 1.00 90.94 100 PHE A CA 1
ATOM 788 C C . PHE A 1 100 ? 3.800 -10.729 -19.727 1.00 90.94 100 PHE A C 1
ATOM 790 O O . PHE A 1 100 ? 3.040 -10.048 -19.042 1.00 90.94 100 PHE A O 1
ATOM 797 N N . THR A 1 101 ? 3.377 -11.835 -20.352 1.00 91.88 101 THR A N 1
ATOM 798 C CA . THR A 1 101 ? 1.998 -12.341 -20.209 1.00 91.88 101 THR A CA 1
ATOM 799 C C . THR A 1 101 ? 1.680 -12.646 -18.744 1.00 91.88 101 THR A C 1
ATOM 801 O O . THR A 1 101 ? 0.654 -12.201 -18.229 1.00 91.88 101 THR A O 1
ATOM 804 N N . ASP A 1 102 ? 2.585 -13.322 -18.032 1.00 94.56 102 ASP A N 1
ATOM 805 C CA . ASP A 1 102 ? 2.419 -13.629 -16.610 1.00 94.56 102 ASP A CA 1
ATOM 806 C C . ASP A 1 102 ? 2.321 -12.367 -15.751 1.00 94.56 102 ASP A C 1
ATOM 808 O O . ASP A 1 102 ? 1.484 -12.290 -14.849 1.00 94.56 102 ASP A O 1
ATOM 812 N N . ILE A 1 103 ? 3.169 -11.368 -16.011 1.00 95.44 103 ILE A N 1
ATOM 813 C CA . ILE A 1 103 ? 3.130 -10.080 -15.308 1.00 95.44 103 ILE A CA 1
ATOM 814 C C . ILE A 1 103 ? 1.797 -9.371 -15.569 1.00 95.44 103 ILE A C 1
ATOM 816 O O . ILE A 1 103 ? 1.170 -8.903 -14.617 1.00 95.44 103 ILE A O 1
ATOM 820 N N . ALA A 1 104 ? 1.333 -9.339 -16.821 1.00 95.38 104 ALA A N 1
ATOM 821 C CA . ALA A 1 104 ? 0.062 -8.730 -17.194 1.00 95.38 104 ALA A CA 1
ATOM 822 C C . ALA A 1 104 ? -1.108 -9.402 -16.454 1.00 95.38 104 ALA A C 1
ATOM 824 O O . ALA A 1 104 ? -1.866 -8.740 -15.742 1.00 95.38 104 ALA A O 1
ATOM 825 N N . LEU A 1 105 ? -1.224 -10.728 -16.544 1.00 96.56 105 LEU A N 1
ATOM 826 C CA . LEU A 1 105 ? -2.300 -11.476 -15.891 1.00 96.56 105 LEU A CA 1
ATOM 827 C C . LEU A 1 105 ? -2.244 -11.351 -14.361 1.00 96.56 105 LEU A C 1
ATOM 829 O O . LEU A 1 105 ? -3.285 -11.260 -13.706 1.00 96.56 105 LEU A O 1
ATOM 833 N N . LYS A 1 106 ? -1.046 -11.290 -13.766 1.00 97.44 106 LYS A N 1
ATOM 834 C CA . LYS A 1 106 ? -0.883 -10.996 -12.333 1.00 97.44 106 LYS A CA 1
ATOM 835 C C . LYS A 1 106 ? -1.374 -9.590 -11.994 1.00 97.44 106 LYS A C 1
ATOM 837 O O . LYS A 1 106 ? -2.150 -9.458 -11.051 1.00 97.44 106 LYS A O 1
ATOM 842 N N . ALA A 1 107 ? -0.984 -8.564 -12.750 1.00 97.06 107 ALA A N 1
ATOM 843 C CA . ALA A 1 107 ? -1.426 -7.187 -12.526 1.00 97.06 107 ALA A CA 1
ATOM 844 C C . ALA A 1 107 ? -2.957 -7.062 -12.612 1.00 97.06 107 ALA A C 1
ATOM 846 O O . ALA A 1 107 ? -3.584 -6.516 -11.701 1.00 97.06 107 ALA A O 1
ATOM 847 N N . GLN A 1 108 ? -3.576 -7.675 -13.627 1.00 97.25 108 GLN A N 1
ATOM 848 C CA . GLN A 1 108 ? -5.032 -7.725 -13.777 1.00 97.25 108 GLN A CA 1
ATOM 849 C C . GLN A 1 108 ? -5.713 -8.409 -12.580 1.00 97.25 108 GLN A C 1
ATOM 851 O O . GLN A 1 108 ? -6.678 -7.881 -12.019 1.00 97.25 108 GLN A O 1
ATOM 856 N N . ASN A 1 109 ? -5.204 -9.571 -12.156 1.00 97.94 109 ASN A N 1
ATOM 857 C CA . ASN A 1 109 ? -5.744 -10.298 -11.006 1.00 97.94 109 ASN A CA 1
ATOM 858 C C . ASN A 1 109 ? -5.624 -9.499 -9.702 1.00 97.94 109 ASN A C 1
ATOM 860 O O . ASN A 1 109 ? -6.550 -9.513 -8.888 1.00 97.94 109 ASN A O 1
ATOM 864 N N . GLN A 1 110 ? -4.518 -8.781 -9.498 1.00 97.88 110 GLN A N 1
ATOM 865 C CA . GLN A 1 110 ? -4.349 -7.935 -8.317 1.00 97.88 110 GLN A CA 1
ATOM 866 C C . GLN A 1 110 ? -5.249 -6.697 -8.363 1.00 97.88 110 GLN A C 1
ATOM 868 O O . GLN A 1 110 ? -5.849 -6.371 -7.345 1.00 97.88 110 GLN A O 1
ATOM 873 N N . SER A 1 111 ? -5.443 -6.068 -9.530 1.00 97.94 111 SER A N 1
ATOM 874 C CA . SER A 1 111 ? -6.394 -4.955 -9.680 1.00 97.94 111 SER A CA 1
ATOM 875 C C . SER A 1 111 ? -7.809 -5.364 -9.248 1.00 97.94 111 SER A C 1
ATOM 877 O O . SER A 1 111 ? -8.437 -4.691 -8.426 1.00 97.94 111 SER A O 1
ATOM 879 N N . ARG A 1 112 ? -8.281 -6.538 -9.699 1.00 97.62 112 ARG A N 1
ATOM 880 C CA . ARG A 1 112 ? -9.576 -7.099 -9.274 1.00 97.62 112 ARG A CA 1
ATOM 881 C C . ARG A 1 112 ? -9.644 -7.330 -7.764 1.00 97.62 112 ARG A C 1
ATOM 883 O O . ARG A 1 112 ? -10.644 -6.974 -7.149 1.00 97.62 112 ARG A O 1
ATOM 890 N N . LYS A 1 113 ? -8.594 -7.890 -7.156 1.00 97.94 113 LYS A N 1
ATOM 891 C CA . LYS A 1 113 ? -8.533 -8.111 -5.700 1.00 97.94 113 LYS A CA 1
ATOM 892 C C . LYS A 1 113 ? -8.596 -6.803 -4.913 1.00 97.94 113 LYS A C 1
ATOM 894 O O . LYS A 1 113 ? -9.306 -6.744 -3.915 1.00 97.94 113 LYS A O 1
ATOM 899 N N . THR A 1 114 ? -7.933 -5.748 -5.382 1.00 97.75 114 THR A N 1
ATOM 900 C CA . THR A 1 114 ? -8.003 -4.421 -4.756 1.00 97.75 114 THR A CA 1
ATOM 901 C C . THR A 1 114 ? -9.414 -3.830 -4.837 1.00 97.75 114 THR A C 1
ATOM 903 O O . THR 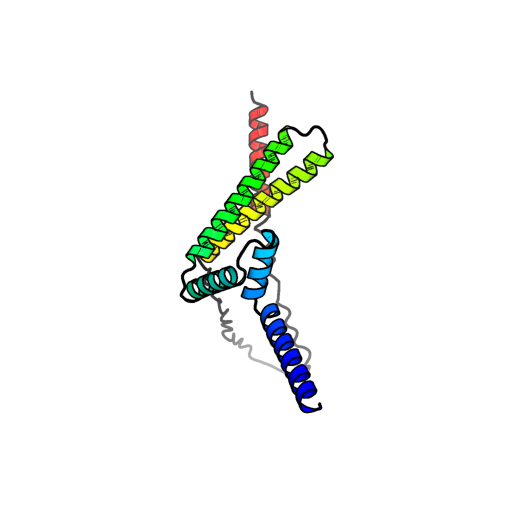A 1 114 ? -9.904 -3.280 -3.853 1.00 97.75 114 THR A O 1
ATOM 906 N N . LEU A 1 115 ? -10.115 -3.995 -5.967 1.00 97.50 115 LEU A N 1
ATOM 907 C CA . LEU A 1 115 ? -11.517 -3.571 -6.100 1.00 97.50 115 LEU A CA 1
ATOM 908 C C . LEU A 1 115 ? -12.467 -4.377 -5.204 1.00 97.50 115 LEU A C 1
ATOM 910 O O . LEU A 1 115 ? -13.399 -3.806 -4.642 1.00 97.50 115 LEU A O 1
ATOM 914 N N . VAL A 1 116 ? -12.222 -5.679 -5.034 1.00 96.38 116 VAL A N 1
ATOM 915 C CA . VAL A 1 116 ? -12.961 -6.506 -4.067 1.00 96.38 116 VAL A CA 1
ATOM 916 C C . VAL A 1 116 ? -12.717 -6.007 -2.644 1.00 96.38 116 VAL A C 1
ATOM 918 O O . VAL A 1 116 ? -13.685 -5.793 -1.923 1.00 96.38 116 VAL A O 1
ATOM 921 N N . ALA A 1 117 ? -11.465 -5.733 -2.263 1.00 96.12 117 ALA A N 1
ATOM 922 C CA . ALA A 1 117 ? -11.140 -5.176 -0.949 1.00 96.12 117 ALA A CA 1
ATOM 923 C C . ALA A 1 117 ? -11.832 -3.822 -0.710 1.00 96.12 117 ALA A C 1
ATOM 925 O O . ALA A 1 117 ? -12.359 -3.581 0.372 1.00 96.12 117 ALA A O 1
ATOM 926 N N . LEU A 1 118 ? -11.904 -2.961 -1.732 1.00 95.94 118 LEU A N 1
ATOM 927 C CA . LEU A 1 118 ? -12.658 -1.708 -1.667 1.00 95.94 118 LEU A CA 1
ATOM 928 C C . LEU A 1 118 ? -14.164 -1.953 -1.476 1.00 95.94 118 LEU A C 1
ATOM 930 O O . LEU A 1 118 ? -14.790 -1.304 -0.642 1.00 95.94 118 LEU A O 1
ATOM 934 N N . ALA A 1 119 ? -14.757 -2.889 -2.218 1.00 94.12 119 ALA A N 1
ATOM 935 C CA . ALA A 1 119 ? -16.171 -3.229 -2.070 1.00 94.12 119 ALA A CA 1
ATOM 936 C C . ALA A 1 119 ? -16.482 -3.799 -0.674 1.00 94.12 119 ALA A C 1
ATOM 938 O O . ALA A 1 119 ? -17.485 -3.424 -0.067 1.00 94.12 119 ALA A O 1
ATOM 939 N N . GLU A 1 120 ? -15.606 -4.656 -0.145 1.00 93.69 120 GLU A N 1
ATOM 940 C CA . GLU A 1 120 ? -15.716 -5.217 1.205 1.00 93.69 120 GLU A CA 1
ATOM 941 C C . GLU A 1 120 ? -15.523 -4.155 2.291 1.00 93.69 120 GLU A C 1
ATOM 943 O O . GLU A 1 120 ? -16.216 -4.199 3.306 1.00 93.69 120 GLU A O 1
ATOM 948 N N . LEU A 1 121 ? -14.657 -3.163 2.062 1.00 92.06 121 LEU A N 1
ATOM 949 C CA . LEU A 1 121 ? -14.495 -2.015 2.953 1.00 92.06 121 LEU A CA 1
ATOM 950 C C . LEU A 1 121 ? -15.782 -1.173 3.032 1.00 92.06 121 LEU A C 1
ATOM 952 O O . LEU A 1 121 ? -16.167 -0.746 4.119 1.00 92.06 121 LEU A O 1
ATOM 956 N N . LYS A 1 122 ? -16.471 -0.955 1.902 1.00 88.44 122 LYS A N 1
ATOM 957 C CA . LYS A 1 122 ? -17.734 -0.188 1.857 1.00 88.44 122 LYS A CA 1
ATOM 958 C C . LYS A 1 122 ? -18.933 -0.966 2.390 1.00 88.44 122 LYS A C 1
ATOM 960 O O . LYS A 1 122 ? -19.864 -0.378 2.939 1.00 88.44 122 LYS A O 1
ATOM 965 N N . HIS A 1 123 ? -18.918 -2.281 2.211 1.00 88.25 123 HIS A N 1
ATOM 966 C CA . HIS A 1 123 ? -19.990 -3.181 2.614 1.00 88.25 123 HIS A CA 1
ATOM 967 C C . HIS A 1 123 ? -19.408 -4.324 3.446 1.00 88.25 123 HIS A C 1
ATOM 969 O O . HIS A 1 123 ? -19.340 -5.459 2.961 1.00 88.25 123 HIS A O 1
ATOM 975 N N . PRO A 1 124 ? -18.992 -4.052 4.699 1.00 81.19 124 PRO A N 1
ATOM 976 C CA . PRO A 1 124 ? -18.444 -5.086 5.556 1.00 81.19 124 PRO A CA 1
ATOM 977 C C . PRO A 1 124 ? -19.504 -6.167 5.725 1.00 81.19 124 PRO A C 1
ATOM 979 O O . PRO A 1 124 ? -20.587 -5.923 6.269 1.00 81.19 124 PRO A O 1
ATOM 982 N N . LYS A 1 125 ? -19.212 -7.367 5.211 1.00 77.50 125 LYS A N 1
ATOM 983 C CA . LYS A 1 125 ? -20.078 -8.531 5.379 1.00 77.50 125 LYS A CA 1
ATOM 984 C C . LYS A 1 125 ? -20.235 -8.726 6.881 1.00 77.50 125 LYS A C 1
ATOM 986 O O . LYS A 1 125 ? -19.289 -9.134 7.551 1.00 77.50 125 LY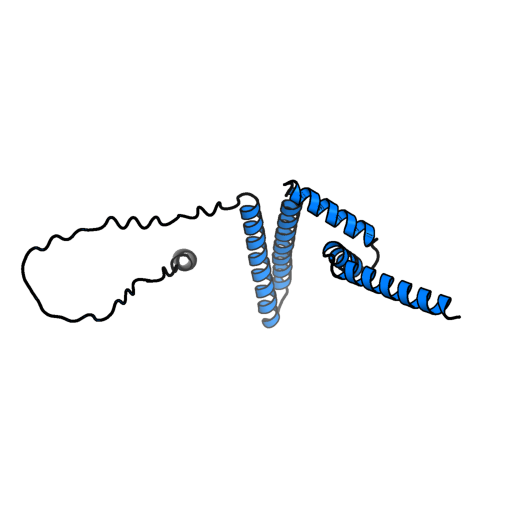S A O 1
ATOM 991 N N . ARG A 1 126 ? -21.419 -8.423 7.424 1.00 62.28 126 ARG A N 1
ATOM 992 C CA . ARG A 1 126 ? -21.774 -8.868 8.770 1.00 62.28 126 ARG A CA 1
ATOM 993 C C . ARG A 1 126 ? -21.790 -10.381 8.688 1.00 62.28 126 ARG A C 1
ATOM 995 O O . ARG A 1 126 ? -22.765 -10.958 8.211 1.00 62.28 126 ARG A O 1
ATOM 1002 N N . THR A 1 127 ? -20.697 -11.012 9.100 1.00 59.53 127 THR A N 1
ATOM 1003 C CA . THR A 1 127 ? -20.670 -12.435 9.389 1.00 59.53 127 THR A CA 1
ATOM 1004 C C . THR A 1 127 ? -21.717 -12.643 10.466 1.00 59.53 127 THR A C 1
ATOM 1006 O O . THR A 1 127 ? -21.516 -12.393 11.652 1.00 59.53 127 THR A O 1
ATOM 1009 N N . THR A 1 128 ? -22.921 -12.995 10.027 1.00 55.84 128 THR A N 1
ATOM 1010 C CA . THR A 1 128 ? -23.951 -13.465 10.927 1.00 55.84 128 THR A CA 1
ATOM 1011 C C . THR A 1 128 ? -23.375 -14.779 11.401 1.00 55.84 128 THR A C 1
ATOM 1013 O O . THR A 1 128 ? -23.324 -15.745 10.642 1.00 55.84 128 THR A O 1
ATOM 1016 N N . PHE A 1 129 ? -22.806 -14.785 12.605 1.00 60.25 129 PHE A N 1
ATOM 1017 C CA . PHE A 1 129 ? -22.497 -16.020 13.296 1.00 60.25 129 PHE A CA 1
ATOM 1018 C C . PHE A 1 129 ? -23.839 -16.729 13.428 1.00 60.25 129 PHE A C 1
ATOM 1020 O O . PHE A 1 129 ? -24.608 -16.450 14.348 1.00 60.25 129 PHE A O 1
ATOM 1027 N N . ILE A 1 130 ? -24.168 -17.579 12.453 1.00 61.06 130 ILE A N 1
ATOM 1028 C CA . ILE A 1 130 ? -25.270 -18.514 12.566 1.00 61.06 130 ILE A CA 1
ATOM 1029 C C . ILE A 1 130 ? -24.802 -19.448 13.667 1.00 61.06 130 ILE A C 1
ATOM 1031 O O . ILE A 1 130 ? -24.071 -20.409 13.441 1.00 61.06 130 ILE A O 1
ATOM 1035 N N . LYS A 1 131 ? -25.148 -19.077 14.900 1.00 59.50 131 LYS A N 1
ATOM 1036 C CA . LYS A 1 131 ? -25.088 -19.941 16.061 1.00 59.50 131 LYS A CA 1
ATOM 1037 C C . LYS A 1 131 ? -25.980 -21.102 15.655 1.00 59.50 131 LYS A C 1
ATOM 1039 O O . LYS A 1 131 ? -27.199 -20.966 15.674 1.00 59.50 131 LYS A O 1
ATOM 1044 N N . GLN A 1 132 ? -25.385 -22.186 15.160 1.00 59.69 132 GLN A N 1
ATOM 1045 C CA . GLN A 1 132 ? -26.106 -23.427 14.941 1.00 59.69 132 GLN A CA 1
ATOM 1046 C C . GLN A 1 132 ? -26.638 -23.830 16.311 1.00 59.69 132 GLN A C 1
ATOM 1048 O O . GLN A 1 132 ? -25.928 -24.392 17.145 1.00 59.69 132 GLN A O 1
ATOM 1053 N N . GLN A 1 133 ? -27.875 -23.433 16.586 1.00 47.97 133 GLN A N 1
ATOM 1054 C CA . GLN A 1 133 ? -28.615 -23.874 17.741 1.00 47.97 133 GLN A CA 1
ATOM 1055 C C . GLN A 1 133 ? -28.933 -25.329 17.436 1.00 47.97 133 GLN A C 1
ATOM 1057 O O . GLN A 1 133 ? -29.876 -25.636 16.712 1.00 47.97 133 GLN A O 1
ATOM 1062 N N . ASN A 1 134 ? -28.055 -26.213 17.906 1.00 53.94 134 ASN A N 1
ATOM 1063 C C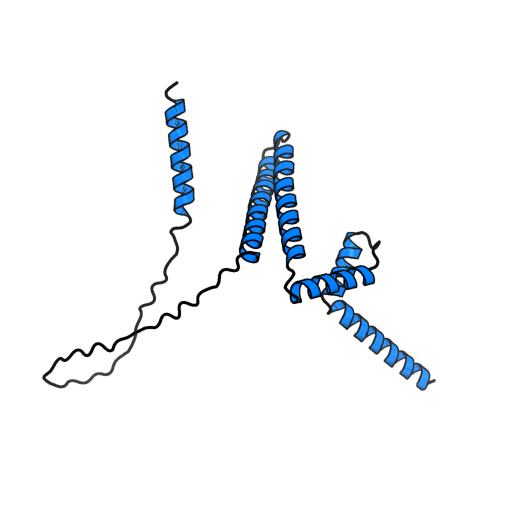A . ASN A 1 134 ? -28.261 -27.650 17.892 1.00 53.94 134 ASN A CA 1
ATOM 1064 C C . ASN A 1 134 ? -29.473 -27.921 18.791 1.00 53.94 134 ASN A C 1
ATOM 1066 O O . ASN A 1 134 ? -29.346 -28.169 19.989 1.00 53.94 134 ASN A O 1
ATOM 1070 N N . ASN A 1 135 ? -30.667 -27.770 18.223 1.00 54.53 135 ASN A N 1
ATOM 1071 C CA . ASN A 1 135 ? -31.933 -28.107 18.848 1.00 54.53 135 ASN A CA 1
ATOM 1072 C C . ASN A 1 135 ? -32.054 -29.631 18.786 1.00 54.53 135 ASN A C 1
ATOM 1074 O O . ASN A 1 135 ? -32.850 -30.193 18.038 1.00 54.53 135 ASN A O 1
ATOM 1078 N N . ALA A 1 136 ? -31.203 -30.311 19.556 1.00 57.44 136 ALA A N 1
ATOM 1079 C CA . ALA A 1 136 ? -31.401 -31.704 19.900 1.00 57.44 136 ALA A CA 1
ATOM 1080 C C . ALA A 1 136 ? -32.616 -31.758 20.834 1.00 57.44 136 ALA A C 1
ATOM 1082 O O . ALA A 1 136 ? -32.493 -31.828 22.055 1.00 57.44 136 ALA A O 1
ATOM 1083 N N . VAL A 1 137 ? -33.809 -31.655 20.246 1.00 54.81 137 VAL A N 1
ATOM 1084 C CA . VAL A 1 137 ? -35.042 -32.095 20.888 1.00 54.81 137 VAL A CA 1
ATOM 1085 C C . VAL A 1 137 ? -34.816 -33.570 21.188 1.00 54.81 137 VAL A C 1
ATOM 1087 O O . VAL A 1 137 ? -34.663 -34.374 20.270 1.00 54.81 137 VAL A O 1
ATOM 1090 N N . ASN A 1 138 ? -34.686 -33.893 22.473 1.00 56.91 138 ASN A N 1
ATOM 1091 C CA . ASN A 1 138 ? -34.537 -35.255 22.965 1.00 56.91 138 ASN A CA 1
ATOM 1092 C C . ASN A 1 138 ? -35.627 -36.135 22.335 1.00 56.91 138 ASN A C 1
ATOM 1094 O O . ASN A 1 138 ? -36.790 -36.049 22.725 1.00 56.91 138 ASN A O 1
ATOM 1098 N N . GLN A 1 139 ? -35.265 -36.975 21.363 1.00 62.41 139 GLN A N 1
ATOM 1099 C CA . GLN A 1 139 ? -36.135 -38.057 20.926 1.00 62.41 139 GLN A CA 1
ATOM 1100 C C . GLN A 1 139 ? -36.136 -39.111 22.032 1.00 62.41 139 GLN A C 1
ATOM 1102 O O . GLN A 1 139 ? -35.188 -39.879 22.185 1.00 62.41 139 GLN A O 1
ATOM 1107 N N . GLN A 1 140 ? -37.197 -39.113 22.834 1.00 64.81 140 GLN A N 1
ATOM 1108 C CA . GLN A 1 140 ? -37.515 -40.238 23.700 1.00 64.81 140 GLN A CA 1
ATOM 1109 C C . GLN A 1 140 ? -38.062 -41.361 22.819 1.00 64.81 140 GLN A C 1
ATOM 1111 O O . GLN A 1 140 ? -39.192 -41.295 22.342 1.00 64.81 140 GLN A O 1
ATOM 1116 N N . VAL A 1 141 ? -37.247 -42.386 22.585 1.00 49.97 141 VAL A N 1
ATOM 1117 C CA . VAL A 1 141 ? -37.734 -43.672 22.088 1.00 49.97 141 VAL A CA 1
ATOM 1118 C C . VAL A 1 141 ? -38.204 -44.478 23.297 1.00 49.97 141 VAL A C 1
ATOM 1120 O O . VAL A 1 141 ? -37.396 -44.912 24.115 1.00 49.97 141 VAL A O 1
ATOM 1123 N N . ASN A 1 142 ? -39.521 -44.618 23.455 1.00 46.66 142 ASN A N 1
ATOM 1124 C CA . ASN A 1 142 ? -40.091 -45.555 24.415 1.00 46.66 142 ASN A CA 1
ATOM 1125 C C . ASN A 1 142 ? -40.047 -46.949 23.785 1.00 46.66 142 ASN A C 1
ATOM 1127 O O . ASN A 1 142 ? -40.817 -47.225 22.869 1.00 46.66 142 ASN A O 1
ATOM 1131 N N . ASN A 1 143 ? -39.143 -47.808 24.246 1.00 41.31 143 ASN A N 1
ATOM 1132 C CA . ASN A 1 143 ? -39.224 -49.237 23.969 1.00 41.31 143 ASN A CA 1
ATOM 1133 C C . ASN A 1 143 ? -39.285 -49.948 25.317 1.00 41.31 143 ASN A C 1
ATOM 1135 O O . ASN A 1 143 ? -38.267 -50.159 25.977 1.00 41.31 143 ASN A O 1
ATOM 1139 N N . GLU A 1 144 ? -40.507 -50.239 25.748 1.00 44.97 144 GLU A N 1
ATOM 1140 C CA . GLU A 1 144 ? -40.755 -51.040 26.934 1.00 44.97 144 GLU A CA 1
ATOM 1141 C C . GLU A 1 144 ? -40.465 -52.524 26.661 1.00 44.97 144 GLU A C 1
ATOM 1143 O O . GLU A 1 144 ? -40.817 -53.078 25.622 1.00 44.97 144 GLU A O 1
ATOM 1148 N N . ASP A 1 145 ? -39.869 -53.126 27.692 1.00 39.34 145 ASP A N 1
ATOM 1149 C CA . ASP A 1 145 ? -39.824 -54.539 28.074 1.00 39.34 145 ASP A CA 1
ATOM 1150 C C . ASP A 1 145 ? -38.678 -55.481 27.602 1.00 39.34 145 ASP A C 1
ATOM 1152 O O . ASP A 1 145 ? -38.751 -56.172 26.588 1.00 39.34 145 ASP A O 1
ATOM 1156 N N . LYS A 1 146 ? -37.733 -55.647 28.560 1.00 39.78 146 LYS A N 1
ATOM 1157 C CA . LYS A 1 146 ? -37.225 -56.911 29.175 1.00 39.78 146 LYS A CA 1
ATOM 1158 C C . LYS A 1 146 ? -35.876 -57.520 28.711 1.00 39.78 146 LYS A C 1
ATOM 1160 O O . LYS A 1 146 ? -35.389 -57.207 27.635 1.00 39.78 146 LYS A O 1
ATOM 1165 N N . PRO A 1 147 ? -35.157 -58.259 29.599 1.00 45.00 147 PRO A N 1
ATOM 1166 C CA . PRO A 1 147 ? -34.083 -57.679 30.410 1.00 45.00 147 PRO A CA 1
ATOM 1167 C C . PRO A 1 147 ? -32.706 -58.344 30.210 1.00 45.00 147 PRO A C 1
ATOM 1169 O O . PRO A 1 147 ? -32.594 -59.468 29.743 1.00 45.00 147 PRO A O 1
ATOM 1172 N N . ALA A 1 148 ? -31.685 -57.639 30.710 1.00 39.22 148 ALA A N 1
ATOM 1173 C CA . ALA A 1 148 ? -30.349 -58.106 31.090 1.00 39.22 148 ALA A CA 1
ATOM 1174 C C . ALA A 1 148 ? -29.494 -58.801 30.013 1.00 39.22 148 ALA A C 1
ATOM 1176 O O . ALA A 1 148 ? -29.710 -59.958 29.691 1.00 39.22 148 ALA A O 1
ATOM 1177 N N . ILE A 1 149 ? -28.402 -58.140 29.610 1.00 34.81 149 ILE A N 1
ATOM 1178 C CA . ILE A 1 149 ? -27.024 -58.649 29.739 1.00 34.81 149 ILE A CA 1
ATOM 1179 C C . ILE A 1 149 ? -26.053 -57.464 29.582 1.00 34.81 149 ILE A C 1
ATOM 1181 O O . ILE A 1 149 ? -26.222 -56.575 28.753 1.00 34.81 149 ILE A O 1
ATOM 1185 N N . LYS A 1 150 ? -25.058 -57.455 30.470 1.00 41.84 150 LYS A N 1
ATOM 1186 C CA . LYS A 1 150 ? -23.938 -56.517 30.589 1.00 41.84 150 LYS A CA 1
ATOM 1187 C C . LYS A 1 150 ? -23.175 -56.390 29.265 1.00 41.84 150 LYS A C 1
ATOM 1189 O O . LYS A 1 150 ? -22.898 -57.416 28.660 1.00 41.84 150 LYS A O 1
ATOM 1194 N N . ASN A 1 151 ? -22.777 -55.169 28.890 1.00 34.81 151 ASN A N 1
ATOM 1195 C CA . ASN A 1 151 ? -21.405 -54.811 28.487 1.00 34.81 151 ASN A CA 1
ATOM 1196 C C . ASN A 1 151 ? -21.328 -53.325 28.098 1.00 34.81 151 ASN A C 1
ATOM 1198 O O . ASN A 1 151 ? -21.889 -52.876 27.104 1.00 34.81 151 ASN A O 1
ATOM 1202 N N . SER A 1 152 ? -20.620 -52.558 28.926 1.00 40.94 152 SER A N 1
ATOM 1203 C CA . SER A 1 152 ? -20.216 -51.179 28.666 1.00 40.94 152 SER A CA 1
ATOM 1204 C C . SER A 1 152 ? -19.036 -51.189 27.697 1.00 40.94 152 SER A C 1
ATOM 1206 O O . SER A 1 152 ? -17.912 -51.398 28.147 1.00 40.94 152 SER A O 1
ATOM 1208 N N . GLU A 1 153 ? -19.250 -50.906 26.410 1.00 35.91 153 GLU A N 1
ATOM 1209 C CA . GLU A 1 153 ? -18.155 -50.553 25.500 1.00 35.91 153 GLU A CA 1
ATOM 1210 C C . GLU A 1 153 ? -18.537 -49.443 24.502 1.00 35.91 153 GLU A C 1
ATOM 1212 O O . GLU A 1 153 ? -19.347 -49.614 23.601 1.00 35.91 153 GLU A O 1
ATOM 1217 N N . LYS A 1 154 ? -17.840 -48.312 24.667 1.00 36.91 154 LYS A N 1
ATOM 1218 C CA . LYS A 1 154 ? -17.319 -47.420 23.615 1.00 36.91 154 LYS A CA 1
ATOM 1219 C C . LYS A 1 154 ? -18.319 -46.642 22.751 1.00 36.91 154 LYS A C 1
ATOM 1221 O O . LYS A 1 154 ? -18.605 -46.928 21.597 1.00 36.91 154 LYS A O 1
ATOM 1226 N N . ASN A 1 155 ? -18.629 -45.478 23.305 1.00 41.59 155 ASN A N 1
ATOM 1227 C CA . ASN A 1 155 ? -18.837 -44.208 22.623 1.00 41.59 155 ASN A CA 1
ATOM 1228 C C . ASN A 1 155 ? -17.755 -43.936 21.545 1.00 41.59 155 ASN A C 1
ATOM 1230 O O . ASN A 1 155 ? -16.597 -43.714 21.895 1.00 41.59 155 ASN A O 1
ATOM 1234 N N . LYS A 1 156 ? -18.131 -43.909 20.259 1.00 40.66 156 LYS A N 1
ATOM 1235 C CA . LYS A 1 156 ? -17.461 -43.121 19.206 1.00 40.66 156 LYS A CA 1
ATOM 1236 C C . LYS A 1 156 ? -18.493 -42.659 18.175 1.00 40.66 156 LYS A C 1
ATOM 1238 O O . LYS A 1 156 ? -18.781 -43.345 17.201 1.00 40.66 156 LYS A O 1
ATOM 1243 N N . LYS A 1 157 ? -19.021 -41.454 18.398 1.00 46.00 157 LYS A N 1
ATOM 1244 C CA . LYS A 1 157 ? -19.577 -40.611 17.336 1.00 46.00 157 LYS A CA 1
ATOM 1245 C C . LYS A 1 157 ? -18.455 -40.280 16.350 1.00 46.00 157 LYS A C 1
ATOM 1247 O O . LYS A 1 157 ? -17.473 -39.658 16.746 1.00 46.00 157 LYS A O 1
ATOM 1252 N N . VAL A 1 158 ? -18.623 -40.634 15.082 1.00 41.81 158 VAL A N 1
ATOM 1253 C CA . VAL A 1 158 ? -17.928 -39.967 13.977 1.00 41.81 158 VAL A CA 1
ATOM 1254 C C . VAL A 1 158 ? -18.996 -39.577 12.968 1.00 41.81 158 VAL A C 1
ATOM 1256 O O . VAL A 1 158 ? -19.390 -40.367 12.123 1.00 41.81 158 VAL A O 1
ATOM 1259 N N . ALA A 1 159 ? -19.500 -38.359 13.115 1.00 42.97 159 ALA A N 1
ATOM 1260 C CA . ALA A 1 159 ? -20.208 -37.654 12.061 1.00 42.97 159 ALA A CA 1
ATOM 1261 C C . ALA A 1 159 ? -19.614 -36.245 12.033 1.00 42.97 159 ALA A C 1
ATOM 1263 O O . ALA A 1 159 ? -19.974 -35.397 12.841 1.00 42.97 159 ALA A O 1
ATOM 1264 N N . ASN A 1 160 ? -18.618 -36.069 11.171 1.00 49.47 160 ASN A N 1
ATOM 1265 C CA . ASN A 1 160 ? -18.096 -34.786 10.719 1.00 49.47 160 ASN A CA 1
ATOM 1266 C C . ASN A 1 160 ? -17.647 -35.023 9.276 1.00 49.47 160 ASN A C 1
ATOM 1268 O O . ASN A 1 160 ? -16.472 -35.269 9.014 1.00 49.47 160 ASN A O 1
ATOM 1272 N N . GLU A 1 161 ? -18.599 -35.020 8.349 1.00 43.28 161 GLU A N 1
ATOM 1273 C CA . GLU A 1 161 ? -18.264 -34.866 6.939 1.00 43.28 161 GLU A CA 1
ATOM 1274 C C . GLU A 1 161 ? -18.129 -33.367 6.664 1.00 43.28 161 GLU A C 1
ATOM 1276 O O . GLU A 1 161 ? -19.065 -32.584 6.830 1.00 43.28 161 GLU A O 1
ATOM 1281 N N . LEU A 1 162 ? -16.895 -32.975 6.344 1.00 42.50 162 LEU A N 1
ATOM 1282 C CA . LEU A 1 162 ? -16.531 -31.671 5.810 1.00 42.50 162 LEU A CA 1
ATOM 1283 C C . LEU A 1 162 ? -17.392 -31.376 4.574 1.00 42.50 162 LEU A C 1
ATOM 1285 O O . LEU A 1 162 ? -17.396 -32.147 3.618 1.00 42.50 162 LEU A O 1
ATOM 1289 N N . LEU A 1 163 ? -18.044 -30.216 4.551 1.00 46.50 163 LEU A N 1
ATOM 1290 C CA . LEU A 1 163 ? -18.544 -29.621 3.314 1.00 46.50 163 LEU A CA 1
ATOM 1291 C C . LEU A 1 163 ? -17.341 -29.159 2.477 1.00 46.50 163 LEU A C 1
ATOM 1293 O O . LEU A 1 163 ? -16.824 -28.059 2.672 1.00 46.50 163 LEU A O 1
ATOM 1297 N N . GLU A 1 164 ? -16.880 -30.001 1.550 1.00 50.94 164 GLU A N 1
ATOM 1298 C CA . GLU A 1 164 ? -16.036 -29.548 0.444 1.00 50.94 164 GLU A CA 1
ATOM 1299 C C . GLU A 1 164 ? -16.858 -28.588 -0.430 1.00 50.94 164 GLU A C 1
ATOM 1301 O O . GLU A 1 164 ? -17.691 -29.003 -1.233 1.00 50.94 164 GLU A O 1
ATOM 1306 N N . GLN A 1 165 ? -16.624 -27.280 -0.294 1.00 46.03 165 GLN A N 1
ATOM 1307 C CA . GLN A 1 165 ? -17.051 -26.299 -1.292 1.00 46.03 165 GLN A CA 1
ATOM 1308 C C . GLN A 1 165 ? -16.252 -26.528 -2.580 1.00 46.03 165 GLN A C 1
ATOM 1310 O O . GLN A 1 165 ? -15.185 -25.949 -2.781 1.00 46.03 165 GLN A O 1
ATOM 1315 N N . LYS A 1 166 ? -16.775 -27.390 -3.453 1.00 48.72 166 LYS A N 1
ATOM 1316 C CA . LYS A 1 166 ? -16.207 -27.695 -4.774 1.00 48.72 166 LYS A CA 1
ATOM 1317 C C . LYS A 1 166 ? -17.042 -27.170 -5.942 1.00 48.72 166 LYS A C 1
ATOM 1319 O O . LYS A 1 166 ? -16.805 -27.564 -7.077 1.00 48.72 166 LYS A O 1
ATOM 1324 N N . GLU A 1 167 ? -17.979 -26.256 -5.701 1.00 51.84 167 GLU A N 1
ATOM 1325 C CA . GLU A 1 167 ? -18.904 -25.804 -6.754 1.00 51.84 167 GLU A CA 1
ATOM 1326 C C . GLU A 1 167 ? -18.552 -24.459 -7.406 1.00 51.84 167 GLU A C 1
ATOM 1328 O O . GLU A 1 167 ? -19.044 -24.170 -8.490 1.00 51.84 167 GLU A O 1
ATOM 1333 N N . SER A 1 168 ? -17.631 -23.659 -6.861 1.00 48.69 168 SER A N 1
ATOM 1334 C CA . SER A 1 168 ? -17.360 -22.327 -7.442 1.00 48.69 168 SER A CA 1
ATOM 1335 C C . SER A 1 168 ? -16.322 -22.307 -8.573 1.00 48.69 168 SER A C 1
ATOM 1337 O O . SER A 1 168 ? -16.141 -21.270 -9.205 1.00 48.69 168 SER A O 1
ATOM 1339 N N . ILE A 1 169 ? -15.627 -23.420 -8.845 1.00 47.19 169 ILE A N 1
ATOM 1340 C CA . ILE A 1 169 ? -14.551 -23.470 -9.858 1.00 47.19 169 ILE A CA 1
ATOM 1341 C C . ILE A 1 169 ? -15.046 -24.046 -11.200 1.00 47.19 169 ILE A C 1
ATOM 1343 O O . ILE A 1 169 ? -14.513 -23.692 -12.253 1.00 47.19 169 ILE A O 1
ATOM 1347 N N . ASN A 1 170 ? -16.113 -24.856 -11.202 1.00 50.69 170 ASN A N 1
ATOM 1348 C CA . ASN A 1 170 ? -16.606 -25.481 -12.436 1.00 50.69 170 ASN A CA 1
ATOM 1349 C C . ASN A 1 170 ? -17.454 -24.549 -13.310 1.00 50.69 170 ASN A C 1
ATOM 1351 O O . ASN A 1 170 ? -17.397 -24.646 -14.532 1.00 50.69 170 ASN A O 1
ATOM 1355 N N . ILE A 1 171 ? -18.156 -23.581 -12.717 1.00 53.81 171 ILE A N 1
ATOM 1356 C CA . ILE A 1 171 ? -19.062 -22.696 -13.469 1.00 53.81 171 ILE A CA 1
ATOM 1357 C C . ILE A 1 171 ? -18.295 -21.766 -14.424 1.00 53.81 171 ILE A C 1
ATOM 1359 O O . ILE A 1 171 ? -18.760 -21.465 -15.522 1.00 53.81 171 ILE A O 1
ATOM 1363 N N . ALA A 1 172 ? -17.090 -21.333 -14.035 1.00 54.06 172 ALA A N 1
ATOM 1364 C CA . ALA A 1 172 ? -16.242 -20.505 -14.893 1.00 54.06 172 ALA A CA 1
ATOM 1365 C C . ALA A 1 172 ? -15.622 -21.315 -16.044 1.00 54.06 172 ALA A C 1
ATOM 1367 O O . ALA A 1 172 ? -15.500 -20.801 -17.153 1.00 54.06 172 ALA A O 1
ATOM 1368 N N . SER A 1 173 ? -15.275 -22.582 -15.801 1.00 53.97 173 SER A N 1
ATOM 1369 C CA . SER A 1 173 ? -14.679 -23.448 -16.825 1.00 53.97 173 SER A CA 1
ATOM 1370 C C . SER A 1 173 ? -15.717 -23.911 -17.854 1.00 53.97 173 SER A C 1
ATOM 1372 O O . SER A 1 173 ? -15.446 -23.867 -19.052 1.00 53.97 173 SER A O 1
ATOM 1374 N N . GLU A 1 174 ? -16.935 -24.257 -17.424 1.00 56.59 174 GLU A N 1
ATOM 1375 C CA . GLU A 1 174 ? -18.023 -24.643 -18.336 1.00 56.59 174 GLU A CA 1
ATOM 1376 C C . GLU A 1 174 ? -18.515 -23.468 -19.193 1.00 56.59 174 GLU A C 1
ATOM 1378 O O . GLU A 1 174 ? -18.742 -23.635 -20.394 1.00 56.59 174 GLU A O 1
ATOM 1383 N N . ALA A 1 175 ? -18.600 -22.255 -18.630 1.00 56.25 175 ALA A N 1
ATOM 1384 C CA . ALA A 1 175 ? -18.978 -21.063 -19.393 1.00 56.25 175 ALA A CA 1
ATOM 1385 C C . ALA A 1 175 ? -17.960 -20.725 -20.499 1.00 56.25 175 ALA A C 1
ATOM 1387 O O . ALA A 1 175 ? -18.347 -20.308 -21.594 1.00 56.25 175 ALA A O 1
ATOM 1388 N N . ILE A 1 176 ? -16.664 -20.943 -20.252 1.00 57.50 176 ILE A N 1
ATOM 1389 C CA . ILE A 1 176 ? -15.609 -20.706 -21.248 1.00 57.50 176 ILE A CA 1
ATOM 1390 C C . ILE A 1 176 ? -15.661 -21.767 -22.360 1.00 57.50 176 ILE A C 1
ATOM 1392 O O . ILE A 1 176 ? -15.619 -21.412 -23.539 1.00 57.50 176 ILE A O 1
ATOM 1396 N N . ILE A 1 177 ? -15.845 -23.048 -22.018 1.00 57.75 177 ILE A N 1
ATOM 1397 C CA . ILE A 1 177 ? -15.948 -24.138 -23.007 1.00 57.75 177 ILE A CA 1
ATOM 1398 C C . ILE A 1 177 ? -17.174 -23.946 -23.911 1.00 57.75 177 ILE A C 1
ATOM 1400 O O . ILE A 1 177 ? -17.071 -24.064 -25.133 1.00 57.75 177 ILE A O 1
ATOM 1404 N N . HIS A 1 178 ? -18.324 -23.576 -23.342 1.00 54.88 178 HIS A N 1
ATOM 1405 C CA . HIS A 1 178 ? -19.554 -23.413 -24.116 1.00 54.88 178 HIS A CA 1
ATOM 1406 C C . HIS A 1 178 ? -19.537 -22.171 -25.029 1.00 54.88 178 HIS A C 1
ATOM 1408 O O . HIS A 1 178 ? -20.237 -22.142 -26.048 1.00 54.88 178 HIS A O 1
ATOM 1414 N N . THR A 1 179 ? -18.732 -21.156 -24.691 1.00 62.56 179 THR A N 1
ATOM 1415 C CA . THR A 1 179 ? -18.528 -19.966 -25.534 1.00 62.56 179 THR A CA 1
ATOM 1416 C C . THR A 1 179 ? -17.625 -20.290 -26.726 1.00 62.56 179 THR A C 1
ATOM 1418 O O . THR A 1 179 ? -17.955 -19.925 -27.853 1.00 62.56 179 THR A O 1
ATOM 1421 N N . ASN A 1 180 ? -16.552 -21.057 -26.508 1.00 55.97 180 ASN A N 1
ATOM 1422 C CA . ASN A 1 180 ? -15.645 -21.474 -27.581 1.00 55.97 180 ASN A CA 1
ATOM 1423 C C . ASN A 1 180 ? -16.330 -22.425 -28.579 1.00 55.97 180 ASN A C 1
ATOM 1425 O O . ASN A 1 180 ? -16.242 -22.204 -29.785 1.00 55.97 180 ASN A O 1
ATOM 1429 N N . ALA A 1 181 ? -17.132 -23.383 -28.098 1.00 60.41 181 ALA A N 1
ATOM 1430 C CA . ALA A 1 181 ? -17.888 -24.294 -28.965 1.00 60.41 181 ALA A CA 1
ATOM 1431 C C . ALA A 1 181 ? -18.927 -23.574 -29.854 1.00 60.41 181 ALA A C 1
ATOM 1433 O O . ALA A 1 181 ? -19.192 -23.993 -30.981 1.00 60.41 181 ALA A O 1
ATOM 1434 N N . LYS A 1 182 ? -19.511 -22.462 -29.379 1.00 60.06 182 LYS A N 1
ATOM 1435 C CA . LYS A 1 182 ? -20.439 -21.639 -30.177 1.00 60.06 182 LYS A CA 1
ATOM 1436 C C . LYS A 1 182 ? -19.736 -20.822 -31.262 1.00 60.06 182 LYS A C 1
ATOM 1438 O O . LYS A 1 182 ? -20.360 -20.544 -32.283 1.00 60.06 182 LYS A O 1
ATOM 1443 N N . MET A 1 183 ? -18.476 -20.437 -31.058 1.00 57.38 183 MET A N 1
ATOM 1444 C CA . MET A 1 183 ? -17.706 -19.711 -32.072 1.00 57.38 183 MET A CA 1
ATOM 1445 C C . MET A 1 183 ? -17.189 -20.639 -33.178 1.00 57.38 183 MET A C 1
ATOM 1447 O O . MET A 1 183 ? -17.223 -20.253 -34.343 1.00 57.38 183 MET A O 1
ATOM 1451 N N . GLU A 1 184 ? -16.811 -21.879 -32.853 1.00 58.31 184 GLU A N 1
ATOM 1452 C CA . GLU A 1 184 ? -16.382 -22.868 -33.857 1.00 58.31 184 GLU A CA 1
ATOM 1453 C C . GLU A 1 184 ? -17.533 -23.280 -34.792 1.00 58.31 184 GLU A C 1
ATOM 1455 O O . GLU A 1 184 ? -17.375 -23.258 -36.011 1.00 58.31 184 GLU A O 1
ATOM 1460 N N . GLN A 1 185 ? -18.743 -23.505 -34.264 1.00 56.12 185 GLN A N 1
ATOM 1461 C CA . GLN A 1 185 ? -19.913 -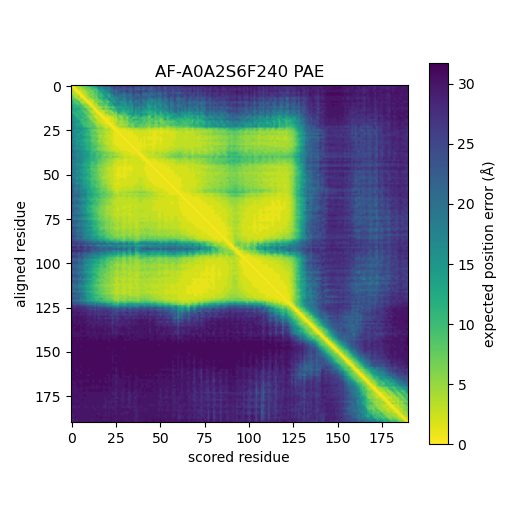23.844 -35.093 1.00 56.12 185 GLN A CA 1
ATOM 1462 C C . GLN A 1 185 ? -20.386 -22.708 -36.017 1.00 56.12 185 GLN A C 1
ATOM 1464 O O . GLN A 1 185 ? -21.090 -22.965 -36.996 1.00 56.12 185 GLN A O 1
ATOM 1469 N N . HIS A 1 186 ? -20.030 -21.455 -35.716 1.00 50.28 186 HIS A N 1
ATOM 1470 C CA . HIS A 1 186 ? -20.349 -20.304 -36.565 1.00 50.28 186 HIS A CA 1
ATOM 1471 C C . HIS A 1 186 ? -19.273 -20.059 -37.640 1.00 50.28 186 HIS A C 1
ATOM 1473 O O . HIS A 1 186 ? -19.558 -19.422 -38.653 1.00 50.28 186 HIS A O 1
ATOM 1479 N N . ASN A 1 187 ? -18.055 -20.575 -37.453 1.00 52.66 187 ASN A N 1
ATOM 1480 C CA . ASN A 1 187 ? -16.966 -20.436 -38.421 1.00 52.66 187 ASN A CA 1
ATOM 1481 C C . ASN A 1 187 ? -16.957 -21.556 -39.481 1.00 52.66 187 ASN A C 1
ATOM 1483 O O . ASN A 1 187 ? -16.355 -21.391 -40.532 1.00 52.66 187 ASN A O 1
ATOM 1487 N N . GLU A 1 188 ? -17.661 -22.667 -39.239 1.00 54.25 188 GLU A N 1
ATOM 1488 C CA . GLU A 1 188 ? -17.837 -23.770 -40.204 1.00 54.25 188 GLU A CA 1
ATOM 1489 C C . GLU A 1 188 ? -19.092 -23.632 -41.095 1.00 54.25 188 GLU A C 1
ATOM 1491 O O . GLU A 1 188 ? -19.365 -24.497 -41.926 1.00 54.25 188 GLU A O 1
ATOM 1496 N N . ARG A 1 189 ? -19.887 -22.564 -40.926 1.00 54.84 189 ARG A N 1
ATOM 1497 C CA . ARG A 1 189 ? -21.133 -22.320 -41.687 1.00 54.84 189 ARG A CA 1
ATOM 1498 C C . ARG A 1 189 ? -21.108 -21.075 -42.584 1.00 54.84 189 ARG A C 1
ATOM 1500 O O . ARG A 1 189 ? -22.170 -20.683 -43.064 1.00 54.84 189 ARG A O 1
ATOM 1507 N N . ASN A 1 190 ? -19.934 -20.492 -42.825 1.00 47.91 190 ASN A N 1
ATOM 1508 C CA . ASN A 1 190 ? -19.720 -19.420 -43.804 1.00 47.91 190 ASN A CA 1
ATOM 1509 C C . ASN A 1 190 ? -18.727 -19.856 -44.877 1.00 47.91 190 ASN A C 1
ATOM 1511 O O . ASN A 1 190 ? -17.668 -20.396 -44.493 1.00 47.91 190 ASN A O 1
#

pLDDT: mean 75.04, std 20.79, range [34.81, 98.06]

Secondary structure (DSSP, 8-state):
-HHHHHHHHHHHHHHHHHHHHHHH-HHHHHHHHHHHHTTS-S-HHHHHHHHHHHHHHHHTT--HHHHHHHHHHHHHHHHHHHHHHHHHTT---HHHHHHHHHHHHHHHHHHHHHHHHHHHHHS-------------------------------------------STTHHHHHHHHHHHHHHHHHHS--

Foldseek 3Di:
DVVVVVVVVVVVVVVVVVVVVLCPDPLSVVLVVVCVVVVVPDDSVVSSVVVVVVVVCVVVVNCVVVLVVLLVLLVVLQVLLVVLVVVLVPDPDPVSNVVSVVSNVVSNVVSVVSVVVSVCVVPVPPPPPPPPPPPPPPPDDDDDDDDDDDDDDDDDDDDDDDPPPPPPPVVVVVVVVVVVVVVVVVVVPD

Solvent-accessible surface area (backbone atoms only — not comparable to full-atom values): 11402 Å² total; per-residue (Å²): 114,74,69,60,54,55,49,53,55,53,55,52,53,49,55,51,52,55,49,51,52,42,68,69,32,67,47,48,45,50,17,50,50,53,19,52,76,65,71,64,73,54,62,40,65,61,46,21,50,52,51,50,55,51,50,54,38,42,75,73,66,50,51,63,65,58,52,52,49,37,52,51,51,23,48,53,24,45,48,50,19,54,57,33,53,60,54,48,80,75,59,89,51,69,72,58,49,54,55,42,50,51,50,20,55,48,26,44,54,50,18,53,51,33,49,49,52,44,52,42,69,78,52,65,76,77,76,73,78,74,72,78,73,81,77,74,70,81,79,79,80,87,79,88,85,87,82,89,82,90,80,95,77,80,93,74,91,85,87,81,82,77,84,77,86,72,67,83,67,52,60,62,53,51,54,51,53,58,51,52,56,56,52,54,64,59,63,76,73,111